Protein AF-A0A2N5Z172-F1 (afdb_monomer)

Sequence (230 aa):
MKTRIRILTLAALFISSSALLSSCEEDSEAAQVMSIAVKTAPAKVDYYDDESLELEGLSVTLTMDNGETQDVALSDFAGTGITCSPANGSDLSAELTAVTITHTASGKNTNQAITVKPVVVTGMAVKTPPGKTEYYAQELCDLSGLELSLTMNNGKTEDVAFVDFSSKEIVCLPANGAVLTTELTSLSLKHTPSNITVSQDVIVRELSAISIKSVPVLLDYYKTEVLDLT

Nearest PDB structures (foldseek):
  4fd0-assembly1_A  TM=5.261E-01  e=5.371E-05  Bacteroides caccae ATCC 43185
  4fdw-assembly1_A  TM=5.214E-01  e=9.746E-05  Bacteroides ovatus ATCC 8483
  1qz1-assembly1_A-2  TM=2.631E-01  e=2.136E-03  Rattus norvegicus
  5dk3-assembly1_G  TM=2.233E-01  e=2.875E-02  Homo sapiens
  7n86-assembly1_B  TM=2.591E-01  e=3.564E+00  Homo sapiens

Structure (mmCIF, N/CA/C/O backbone):
data_AF-A0A2N5Z172-F1
#
_entry.id   AF-A0A2N5Z172-F1
#
loop_
_atom_site.group_PDB
_atom_site.id
_atom_site.type_symbol
_atom_site.label_atom_id
_atom_site.label_alt_id
_atom_site.label_comp_id
_atom_site.label_asym_id
_atom_site.label_entity_id
_atom_site.label_seq_id
_atom_site.pdbx_PDB_ins_code
_atom_site.Cartn_x
_atom_site.Cartn_y
_atom_site.Cartn_z
_atom_site.occupancy
_atom_site.B_iso_or_equiv
_atom_site.auth_seq_id
_atom_site.auth_comp_id
_atom_site.auth_asym_id
_atom_site.auth_atom_id
_atom_site.pdbx_PDB_model_num
ATOM 1 N N . MET A 1 1 ? -91.526 -34.846 25.527 1.00 39.16 1 MET A N 1
ATOM 2 C CA . MET A 1 1 ? -91.659 -36.206 26.100 1.00 39.16 1 MET A CA 1
ATOM 3 C C . MET A 1 1 ? -90.312 -36.586 26.710 1.00 39.16 1 MET A C 1
ATOM 5 O O . MET A 1 1 ? -89.343 -36.497 25.974 1.00 39.16 1 MET A O 1
ATOM 9 N N . LYS A 1 2 ? -90.294 -36.993 27.998 1.00 37.50 2 LYS A N 1
ATOM 10 C CA . LYS A 1 2 ? -89.160 -37.528 28.808 1.00 37.50 2 LYS A CA 1
ATOM 11 C C . LYS A 1 2 ? -88.027 -36.531 29.156 1.00 37.50 2 LYS A C 1
ATOM 13 O O . LYS A 1 2 ? -87.562 -35.839 28.272 1.00 37.50 2 LYS A O 1
ATOM 18 N N . THR A 1 3 ? -87.498 -36.374 30.377 1.00 32.31 3 THR A N 1
ATOM 19 C CA . THR A 1 3 ? -87.729 -36.940 31.726 1.00 32.31 3 THR A CA 1
ATOM 20 C C . THR A 1 3 ? -87.043 -36.005 32.750 1.00 32.31 3 THR A C 1
ATOM 22 O O . THR A 1 3 ? -86.023 -35.399 32.437 1.00 32.31 3 THR A O 1
ATOM 25 N N . ARG A 1 4 ? -87.598 -35.873 33.966 1.00 44.25 4 ARG A N 1
ATOM 26 C CA . ARG A 1 4 ? -87.027 -35.127 35.111 1.00 44.25 4 ARG A CA 1
ATOM 27 C C . ARG A 1 4 ? -85.861 -35.882 35.761 1.00 44.25 4 ARG A C 1
ATOM 29 O O . ARG A 1 4 ? -86.019 -37.077 35.976 1.00 44.25 4 ARG A O 1
ATOM 36 N N . ILE A 1 5 ? -84.837 -35.180 36.262 1.00 33.66 5 ILE A N 1
ATOM 37 C CA . ILE A 1 5 ? -84.044 -35.613 37.431 1.00 33.66 5 ILE A CA 1
ATOM 38 C C . ILE A 1 5 ? -83.822 -34.403 38.355 1.00 33.66 5 ILE A C 1
ATOM 40 O O . ILE A 1 5 ? -83.279 -33.382 37.945 1.00 33.66 5 ILE A O 1
ATOM 44 N N . ARG A 1 6 ? -84.291 -34.525 39.602 1.00 47.19 6 ARG A N 1
ATOM 45 C CA . ARG A 1 6 ? -83.949 -33.673 40.751 1.00 47.19 6 ARG A CA 1
ATOM 46 C C . ARG A 1 6 ? -82.939 -34.457 41.586 1.00 47.19 6 ARG A C 1
ATOM 48 O O . ARG A 1 6 ? -83.249 -35.589 41.945 1.00 47.19 6 ARG A O 1
ATOM 55 N N . ILE A 1 7 ? -81.824 -33.842 41.966 1.00 36.34 7 ILE A N 1
ATOM 56 C CA . ILE A 1 7 ? -81.061 -34.240 43.155 1.00 36.34 7 ILE A CA 1
ATOM 57 C C . ILE A 1 7 ? -80.851 -32.986 44.006 1.00 36.34 7 ILE A C 1
ATOM 59 O O . ILE A 1 7 ? -80.561 -31.908 43.493 1.00 36.34 7 ILE A O 1
ATOM 63 N N . LEU A 1 8 ? -81.120 -33.161 45.295 1.00 34.56 8 LEU A N 1
ATOM 64 C CA . LEU A 1 8 ? -81.191 -32.189 46.375 1.00 34.56 8 LEU A CA 1
ATOM 65 C C . LEU A 1 8 ? -80.181 -32.631 47.439 1.00 34.56 8 LEU A C 1
ATOM 67 O O . LEU A 1 8 ? -80.407 -33.690 48.011 1.00 34.56 8 LEU A O 1
ATOM 71 N N . THR A 1 9 ? -79.141 -31.837 47.705 1.00 34.62 9 THR A N 1
ATOM 72 C CA . THR A 1 9 ? -78.266 -31.838 48.908 1.00 34.62 9 THR A CA 1
ATOM 73 C C . THR A 1 9 ? -77.118 -30.846 48.640 1.00 34.62 9 THR A C 1
ATOM 75 O O . THR A 1 9 ? -76.735 -30.689 47.490 1.00 34.62 9 THR A O 1
ATOM 78 N N . LEU A 1 10 ? -76.464 -30.142 49.564 1.00 32.62 10 LEU A N 1
ATOM 79 C CA . LEU A 1 10 ? -76.614 -29.805 50.983 1.00 32.62 10 LEU A CA 1
ATOM 80 C C . LEU A 1 10 ? -75.607 -28.652 51.237 1.00 32.62 10 LEU A C 1
ATOM 82 O O . LEU A 1 10 ? -74.646 -28.492 50.491 1.00 32.62 10 LEU A O 1
ATOM 86 N N . ALA A 1 11 ? -75.854 -27.855 52.271 1.00 38.09 11 ALA A N 1
ATOM 87 C CA . ALA A 1 11 ? -75.117 -26.664 52.691 1.00 38.09 11 ALA A CA 1
ATOM 88 C C . ALA A 1 11 ? -73.578 -26.773 52.785 1.00 38.09 11 ALA A C 1
ATOM 90 O O . ALA A 1 11 ? -73.056 -27.773 53.267 1.00 38.09 11 ALA A O 1
ATOM 91 N N . ALA A 1 12 ? -72.894 -25.656 52.504 1.00 40.66 12 ALA A N 1
ATOM 92 C CA . ALA A 1 12 ? -71.786 -25.154 53.325 1.00 40.66 12 ALA A CA 1
ATOM 93 C C . ALA A 1 12 ? -71.552 -23.657 53.044 1.00 40.66 12 ALA A C 1
ATOM 95 O O . ALA A 1 12 ? -71.012 -23.269 52.011 1.00 40.66 12 ALA A O 1
ATOM 96 N N . LEU A 1 13 ? -71.980 -22.818 53.988 1.00 36.00 13 LEU A N 1
ATOM 97 C CA . LEU A 1 13 ? -71.532 -21.440 54.141 1.00 36.00 13 LEU A CA 1
ATOM 98 C C . LEU A 1 13 ? -70.161 -21.499 54.828 1.00 36.00 13 LEU A C 1
ATOM 100 O O . LEU A 1 13 ? -70.096 -21.740 56.029 1.00 36.00 13 LEU A O 1
ATOM 104 N N . PHE A 1 14 ? -69.079 -21.301 54.079 1.00 39.50 14 PHE A N 1
ATOM 105 C CA . PHE A 1 14 ? -67.778 -20.956 54.649 1.00 39.50 14 PHE A CA 1
ATOM 106 C C . PHE A 1 14 ? -67.422 -19.547 54.196 1.00 39.50 14 PHE A C 1
ATOM 108 O O . PHE A 1 14 ? -67.039 -19.309 53.054 1.00 39.50 14 PHE A O 1
ATOM 115 N N . ILE A 1 15 ? -67.574 -18.603 55.122 1.00 53.09 15 ILE A N 1
ATOM 116 C CA . ILE A 1 15 ? -66.868 -17.332 55.064 1.00 53.09 15 ILE A CA 1
ATOM 117 C C . ILE A 1 15 ? -65.440 -17.663 55.489 1.00 53.09 15 ILE A C 1
ATOM 119 O O . ILE A 1 15 ? -65.205 -18.003 56.646 1.00 53.09 15 ILE A O 1
ATOM 123 N N . SER A 1 16 ? -64.491 -17.582 54.565 1.00 42.12 16 SER A N 1
ATOM 124 C CA . SER A 1 16 ? -63.084 -17.465 54.924 1.00 42.12 16 SER A CA 1
ATOM 125 C C . SER A 1 16 ? -62.476 -16.368 54.078 1.00 42.12 16 SER A C 1
ATOM 127 O O . SER A 1 16 ? -62.251 -16.529 52.879 1.00 42.12 16 SER A O 1
ATOM 129 N N . SER A 1 17 ? -62.258 -15.243 54.753 1.00 48.78 17 SER A N 1
ATOM 130 C CA . SER A 1 17 ? -61.305 -14.201 54.400 1.00 48.78 17 SER A CA 1
ATOM 131 C C . SER A 1 17 ? -60.144 -14.786 53.597 1.00 48.78 17 SER A C 1
ATOM 133 O O . SER A 1 17 ? -59.386 -15.612 54.100 1.00 48.78 17 SER A O 1
ATOM 135 N N . SER A 1 18 ? -60.050 -14.404 52.330 1.00 44.03 18 SER A N 1
ATOM 136 C CA . SER A 1 18 ? -58.862 -14.634 51.521 1.00 44.03 18 SER A CA 1
ATOM 137 C C . SER A 1 18 ? -58.358 -13.248 51.183 1.00 44.03 18 SER A C 1
ATOM 139 O O . SER A 1 18 ? -59.016 -12.493 50.468 1.00 44.03 18 SER A O 1
ATOM 141 N N . ALA A 1 19 ? -57.269 -12.888 51.853 1.00 42.22 19 ALA A N 1
ATOM 142 C CA . ALA A 1 19 ? -56.590 -11.619 51.718 1.00 42.22 19 ALA A CA 1
ATOM 143 C C . ALA A 1 19 ? -56.408 -11.262 50.238 1.00 42.22 19 ALA A C 1
ATOM 145 O O . ALA A 1 19 ? -56.066 -12.125 49.426 1.00 42.22 19 ALA A O 1
ATOM 146 N N . LEU A 1 20 ? -56.586 -9.980 49.906 1.00 39.81 20 LEU A N 1
ATOM 147 C CA . LEU A 1 20 ? -55.908 -9.418 48.749 1.00 39.81 20 LEU A CA 1
ATOM 148 C C . LEU A 1 20 ? -54.417 -9.727 48.937 1.00 39.81 20 LEU A C 1
ATOM 150 O O . LEU A 1 20 ? -53.766 -9.108 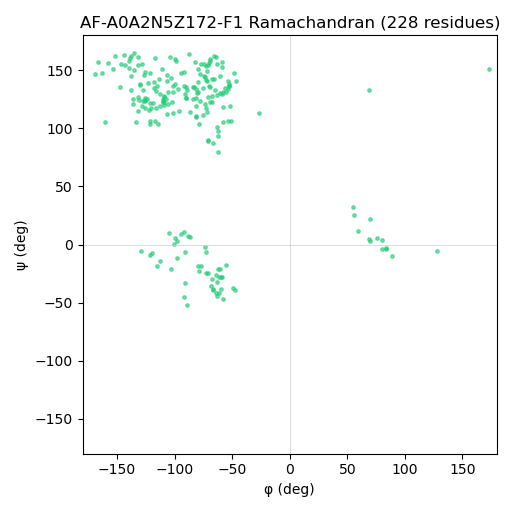49.778 1.00 39.81 20 LEU A O 1
ATOM 154 N N . LEU A 1 21 ? -53.870 -10.675 48.174 1.00 46.09 21 LEU A N 1
ATOM 155 C CA . LEU A 1 21 ? -52.453 -10.621 47.847 1.00 46.09 21 LEU A CA 1
ATOM 156 C C . LEU A 1 21 ? -52.304 -9.386 46.961 1.00 46.09 21 LEU A C 1
ATOM 158 O O . LEU A 1 21 ? -52.439 -9.446 45.743 1.00 46.09 21 LEU A O 1
ATOM 162 N N . SER A 1 22 ? -52.100 -8.242 47.610 1.00 51.28 22 SER A N 1
ATOM 163 C CA . SER A 1 22 ? -51.431 -7.114 46.989 1.00 51.28 22 SER A CA 1
ATOM 164 C C . SER A 1 22 ? -50.033 -7.621 46.676 1.00 51.28 22 SER A C 1
ATOM 166 O O . SER A 1 22 ? -49.172 -7.664 47.553 1.00 51.28 22 SER A O 1
ATOM 168 N N . SER A 1 23 ? -49.867 -8.127 45.455 1.00 47.97 23 SER A N 1
ATOM 169 C CA . SER A 1 23 ? -48.570 -8.382 44.854 1.00 47.97 23 SER A CA 1
ATOM 170 C C . SER A 1 23 ? -47.767 -7.100 45.011 1.00 47.97 23 SER A C 1
ATOM 172 O O . SER A 1 23 ? -48.088 -6.087 44.397 1.00 47.97 23 SER A O 1
ATOM 174 N N . CYS A 1 24 ? -46.796 -7.116 45.919 1.00 49.78 24 CYS A N 1
ATOM 175 C CA . CYS A 1 24 ? -45.748 -6.120 45.928 1.00 49.78 24 CYS A CA 1
ATOM 176 C C . CYS A 1 24 ? -44.902 -6.466 44.707 1.00 49.78 24 CYS A C 1
ATOM 178 O O . CYS A 1 24 ? -44.038 -7.336 44.772 1.00 49.78 24 CYS A O 1
ATOM 180 N N . GLU A 1 25 ? -45.250 -5.886 43.562 1.00 56.88 25 GLU A N 1
ATOM 181 C CA . GLU A 1 25 ? -44.299 -5.755 42.471 1.00 56.88 25 GLU A CA 1
ATOM 182 C C . GLU A 1 25 ? -43.191 -4.877 43.046 1.00 56.88 25 GLU A C 1
ATOM 184 O O . GLU A 1 25 ? -43.352 -3.666 43.194 1.00 56.88 25 GLU A O 1
ATOM 189 N N . GLU A 1 26 ? -42.113 -5.510 43.517 1.00 52.41 26 GLU A N 1
ATOM 190 C CA . GLU A 1 26 ? -40.854 -4.798 43.648 1.00 52.41 26 GLU A CA 1
ATOM 191 C C . GLU A 1 26 ? -40.541 -4.303 42.243 1.00 52.41 26 GLU A C 1
ATOM 193 O O . GLU A 1 26 ? -40.231 -5.084 41.342 1.00 52.41 26 GLU A O 1
ATOM 198 N N . ASP A 1 27 ? -40.739 -3.002 42.059 1.00 45.34 27 ASP A N 1
ATOM 199 C CA . ASP A 1 27 ? -40.252 -2.239 40.926 1.00 45.34 27 ASP A CA 1
ATOM 200 C C . ASP A 1 27 ? -38.723 -2.327 40.982 1.00 45.34 27 ASP A C 1
ATOM 202 O O . ASP A 1 27 ? -38.032 -1.494 41.568 1.00 45.34 27 ASP A O 1
ATOM 206 N N . SER A 1 28 ? -38.200 -3.462 40.515 1.00 60.81 28 SER A N 1
ATOM 207 C CA . SER A 1 28 ? -36.778 -3.709 40.367 1.00 60.81 28 SER A CA 1
ATOM 208 C C . SER A 1 28 ? -36.330 -2.845 39.205 1.00 60.81 28 SER A C 1
ATOM 210 O O . SER A 1 28 ? -36.356 -3.279 38.052 1.00 60.81 28 SER A O 1
ATOM 212 N N . GLU A 1 29 ? -35.944 -1.612 39.515 1.00 68.81 29 GLU A N 1
ATOM 213 C CA . GLU A 1 29 ? -35.302 -0.721 38.564 1.00 68.81 29 GLU A CA 1
ATOM 214 C C . GLU A 1 29 ? -34.112 -1.476 37.948 1.00 68.81 29 GLU A C 1
ATOM 216 O O . GLU A 1 29 ? -33.242 -1.993 38.655 1.00 68.81 29 GLU A O 1
ATOM 221 N N . ALA A 1 30 ? -34.133 -1.665 36.626 1.00 72.75 30 ALA A N 1
ATOM 222 C CA . ALA A 1 30 ? -33.076 -2.399 35.945 1.00 72.75 30 ALA A CA 1
ATOM 223 C C . ALA A 1 30 ? -31.751 -1.643 36.124 1.00 72.75 30 ALA A C 1
ATOM 225 O O . ALA A 1 30 ? -31.687 -0.446 35.840 1.00 72.75 30 ALA A O 1
ATOM 226 N N . ALA A 1 31 ? -30.709 -2.344 36.582 1.00 85.50 31 ALA A N 1
ATOM 227 C CA . ALA A 1 31 ? -29.390 -1.759 36.816 1.00 85.50 31 ALA A CA 1
ATOM 228 C C . ALA A 1 31 ? -28.874 -1.021 35.567 1.00 85.50 31 ALA A C 1
ATOM 230 O O . ALA A 1 31 ? -28.985 -1.522 34.441 1.00 85.50 31 ALA A O 1
ATOM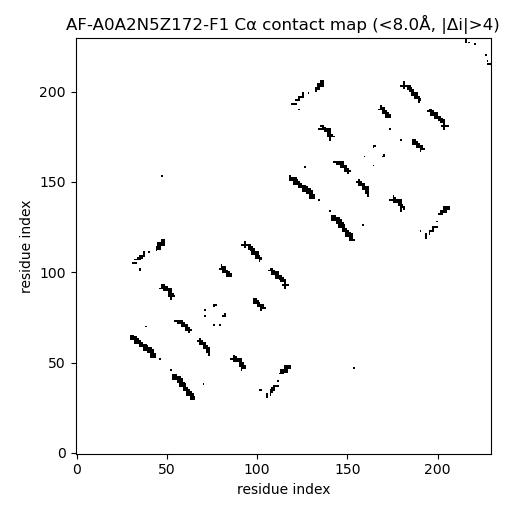 231 N N . GLN A 1 32 ? -28.310 0.174 35.763 1.00 92.94 32 GLN A N 1
ATOM 232 C CA . GLN A 1 32 ? -27.893 1.051 34.667 1.00 92.94 32 GLN A CA 1
ATOM 233 C C . GLN A 1 32 ? -26.383 0.988 34.424 1.00 92.94 32 GLN A C 1
ATOM 235 O O . GLN A 1 32 ? -25.581 1.074 35.351 1.00 92.94 32 GLN A O 1
ATOM 240 N N . VAL A 1 33 ? -25.971 0.921 33.152 1.00 97.19 33 VAL A N 1
ATOM 241 C CA . VAL A 1 33 ? -24.549 0.942 32.767 1.00 97.19 33 VAL A CA 1
ATOM 242 C C . VAL A 1 33 ? -23.956 2.342 32.959 1.00 97.19 33 VAL A C 1
ATOM 244 O O . VAL A 1 33 ? -24.267 3.275 32.211 1.00 97.19 33 VAL A O 1
ATOM 247 N N . MET A 1 34 ? -23.016 2.468 33.894 1.00 97.69 34 MET A N 1
ATOM 248 C CA . MET A 1 34 ? -22.322 3.715 34.225 1.00 97.69 34 MET A CA 1
ATOM 249 C C . MET A 1 34 ? -21.028 3.923 33.433 1.00 97.69 34 MET A C 1
ATOM 251 O O . MET A 1 34 ? -20.696 5.066 33.094 1.00 97.69 34 MET A O 1
ATOM 255 N N . SER A 1 35 ? -20.315 2.847 33.093 1.00 97.81 35 SER A N 1
ATOM 256 C CA . SER A 1 35 ? -19.100 2.896 32.272 1.00 97.81 35 SER A CA 1
ATOM 257 C C . SER A 1 35 ? -18.879 1.610 31.470 1.00 97.81 35 SER A C 1
ATOM 259 O O . SER A 1 35 ? -19.457 0.562 31.753 1.00 97.81 35 SER A O 1
ATOM 261 N N . ILE A 1 36 ? -18.029 1.725 30.452 1.00 98.62 36 ILE A N 1
ATOM 262 C CA . ILE A 1 36 ? -17.508 0.624 29.644 1.00 98.62 36 ILE A CA 1
ATOM 263 C C . ILE A 1 36 ? -15.987 0.775 29.570 1.00 98.62 36 ILE A C 1
ATOM 265 O O . ILE A 1 36 ? -15.480 1.885 29.394 1.00 98.62 36 ILE A O 1
ATOM 269 N N . ALA A 1 37 ? -15.255 -0.325 29.713 1.00 98.56 37 ALA A N 1
ATOM 270 C CA . ALA A 1 37 ? -13.802 -0.354 29.595 1.00 98.56 37 ALA A CA 1
ATOM 271 C C . ALA A 1 37 ? -13.354 -1.580 28.798 1.00 98.56 37 ALA A C 1
ATOM 273 O O . ALA A 1 37 ? -13.951 -2.648 28.915 1.00 98.56 37 ALA A O 1
ATOM 274 N N . VAL A 1 38 ? -12.292 -1.444 28.003 1.00 98.62 38 VAL A N 1
ATOM 275 C CA . VAL A 1 38 ? -11.672 -2.597 27.340 1.00 98.62 38 VAL A CA 1
ATOM 276 C C . VAL A 1 38 ? -11.037 -3.495 28.398 1.00 98.62 38 VAL A C 1
ATOM 278 O O . VAL A 1 38 ? -10.173 -3.052 29.154 1.00 98.62 38 VAL A O 1
ATOM 281 N N . LYS A 1 39 ? -11.453 -4.762 28.430 1.00 98.31 39 LYS A N 1
ATOM 282 C CA . LYS A 1 39 ? -10.884 -5.789 29.307 1.00 98.31 39 LYS A CA 1
ATOM 283 C C . LYS A 1 39 ? -9.755 -6.542 28.617 1.00 98.31 39 LYS A C 1
ATOM 285 O O . LYS A 1 39 ? -8.708 -6.790 29.210 1.00 98.31 39 LYS A O 1
ATOM 290 N N . THR A 1 40 ? -9.973 -6.938 27.368 1.00 98.44 40 THR A N 1
ATOM 291 C CA . THR A 1 40 ? -8.980 -7.641 26.551 1.00 98.44 40 THR A CA 1
ATOM 292 C C . THR A 1 40 ? -8.990 -7.027 25.167 1.00 98.44 40 THR A C 1
ATOM 294 O O . THR A 1 40 ? -10.050 -6.918 24.556 1.00 98.44 40 THR A O 1
ATOM 297 N N . ALA A 1 41 ? -7.818 -6.595 24.707 1.00 98.12 41 ALA A N 1
ATOM 298 C CA . ALA A 1 41 ? -7.639 -6.077 23.359 1.00 98.12 41 ALA A CA 1
ATOM 299 C C . ALA A 1 41 ? -7.779 -7.205 22.315 1.00 98.12 41 ALA A C 1
ATOM 301 O O . ALA A 1 41 ? -7.562 -8.371 22.655 1.00 98.12 41 ALA A O 1
ATOM 302 N N . PRO A 1 42 ? -8.097 -6.881 21.049 1.00 98.19 42 PRO A N 1
ATOM 303 C CA . PRO A 1 42 ? -8.059 -7.852 19.965 1.00 98.19 42 PRO A CA 1
ATOM 304 C C . PRO A 1 42 ? -6.667 -8.472 19.798 1.00 98.19 42 PRO A C 1
ATOM 306 O O . PRO A 1 42 ? -5.655 -7.853 20.135 1.00 98.19 42 PRO A O 1
ATOM 309 N N . ALA A 1 43 ? -6.605 -9.663 19.202 1.00 97.75 43 ALA A N 1
ATOM 310 C CA . ALA A 1 43 ? -5.347 -10.343 18.894 1.00 97.75 43 ALA A CA 1
ATOM 311 C C . ALA A 1 43 ? -4.452 -9.543 17.929 1.00 97.75 43 ALA A C 1
ATOM 313 O O . ALA A 1 43 ? -3.227 -9.668 17.972 1.00 97.75 43 ALA A O 1
ATOM 314 N N . LYS A 1 44 ? -5.057 -8.707 17.076 1.00 98.00 44 LYS A N 1
ATOM 315 C CA . LYS A 1 44 ? -4.375 -7.887 16.076 1.00 98.00 44 LYS A CA 1
ATOM 316 C C . LYS A 1 44 ? -4.716 -6.411 16.251 1.00 98.00 44 LYS A C 1
ATOM 318 O O . LYS A 1 44 ? -5.881 -6.014 16.240 1.00 98.00 44 LYS A O 1
ATOM 323 N N . VAL A 1 45 ? -3.675 -5.597 16.393 1.00 98.06 45 VAL A N 1
ATOM 324 C CA . VAL A 1 45 ? -3.776 -4.138 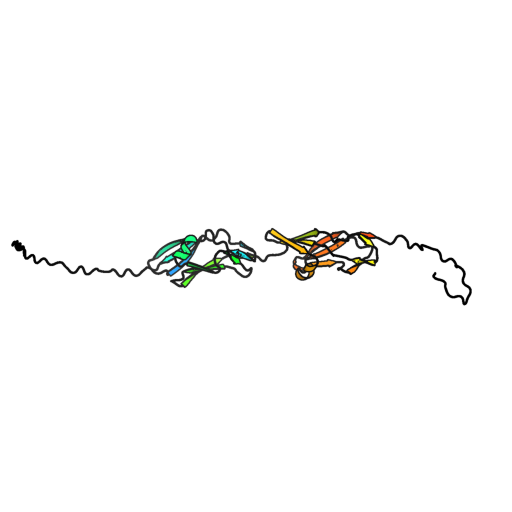16.580 1.00 98.06 45 VAL A CA 1
ATOM 325 C C . VAL A 1 45 ? -2.899 -3.345 15.610 1.00 98.06 45 VAL A C 1
ATOM 327 O O . VAL A 1 45 ? -2.998 -2.124 15.569 1.00 98.06 45 VAL A O 1
ATOM 330 N N . ASP A 1 46 ? -2.077 -4.026 14.815 1.00 98.00 46 ASP A N 1
ATOM 331 C CA . ASP A 1 46 ? -1.287 -3.455 13.730 1.00 98.00 46 ASP A CA 1
ATOM 332 C C . ASP A 1 46 ? -1.874 -3.914 12.394 1.00 98.00 46 ASP A C 1
ATOM 334 O O . ASP A 1 46 ? -2.041 -5.114 12.165 1.00 98.00 46 ASP A O 1
ATOM 338 N N . TYR A 1 47 ? -2.142 -2.953 11.519 1.00 98.19 47 TYR A N 1
ATOM 339 C CA . TYR A 1 47 ? -2.766 -3.143 10.217 1.00 98.19 47 TYR A CA 1
ATOM 340 C C . TYR A 1 47 ? -2.029 -2.344 9.144 1.00 98.19 47 TYR A C 1
ATOM 342 O O . TYR A 1 47 ? -1.253 -1.427 9.443 1.00 98.19 47 TYR A O 1
ATOM 350 N N . TYR A 1 48 ? -2.307 -2.672 7.891 1.00 98.12 48 TYR A N 1
ATOM 351 C CA . TYR A 1 48 ? -1.994 -1.846 6.735 1.00 98.12 48 TYR A CA 1
ATOM 352 C C . TYR A 1 48 ? -3.246 -1.145 6.193 1.00 98.12 48 TYR A C 1
ATOM 354 O O . TYR A 1 48 ? -4.371 -1.537 6.489 1.00 98.12 48 TYR A O 1
ATOM 362 N N . ASP A 1 49 ? -3.038 -0.090 5.413 1.00 97.00 49 ASP A N 1
ATOM 363 C CA . ASP A 1 49 ? -4.100 0.591 4.666 1.00 97.00 49 ASP A CA 1
ATOM 364 C C . ASP A 1 49 ? -4.882 -0.405 3.787 1.00 97.00 49 ASP A C 1
ATOM 366 O O . ASP A 1 49 ? -4.293 -1.342 3.231 1.00 97.00 49 ASP A O 1
ATOM 370 N N . ASP A 1 50 ? -6.200 -0.219 3.711 1.00 95.94 50 ASP A N 1
ATOM 371 C CA . ASP A 1 50 ? -7.188 -1.108 3.079 1.00 95.94 50 ASP A CA 1
ATOM 372 C C . ASP A 1 50 ? -7.255 -2.539 3.652 1.00 95.94 50 ASP A C 1
ATOM 374 O O . ASP A 1 50 ? -7.863 -3.435 3.061 1.00 95.94 50 ASP A O 1
ATOM 378 N N . GLU A 1 51 ? -6.625 -2.809 4.796 1.00 97.50 51 GLU A N 1
ATOM 379 C CA . GLU A 1 51 ? -6.773 -4.093 5.477 1.00 97.50 51 GLU A CA 1
ATOM 380 C C . GLU A 1 51 ? -8.080 -4.141 6.274 1.00 97.50 51 GLU A C 1
ATOM 382 O O . GLU A 1 51 ? -8.467 -3.165 6.917 1.00 97.50 51 GLU A O 1
ATOM 387 N N . SER A 1 52 ? -8.766 -5.284 6.262 1.00 97.69 52 SER A N 1
ATOM 388 C CA . SER A 1 52 ? -10.012 -5.444 7.008 1.00 97.69 52 SER A CA 1
ATOM 389 C C . SER A 1 52 ? -9.746 -5.604 8.511 1.00 97.69 52 SER A C 1
ATOM 391 O O . SER A 1 52 ? -8.881 -6.372 8.932 1.00 97.69 52 SER A O 1
ATOM 393 N N . LEU A 1 53 ? -10.518 -4.891 9.332 1.00 98.31 53 LEU A N 1
ATOM 394 C CA . LEU A 1 53 ? -10.411 -4.916 10.790 1.00 98.31 53 LEU A CA 1
ATOM 395 C C . LEU A 1 53 ? -10.761 -6.289 11.379 1.00 98.31 53 LEU A C 1
ATOM 397 O O . LEU A 1 53 ? -11.830 -6.829 11.097 1.00 98.31 53 LEU A O 1
ATOM 401 N N . GLU A 1 54 ? -9.929 -6.783 12.297 1.00 98.50 54 GLU A N 1
ATOM 402 C CA . GLU A 1 54 ? -10.119 -8.060 12.988 1.00 98.50 54 GLU A CA 1
ATOM 403 C C . GLU A 1 54 ? -10.198 -7.846 14.510 1.00 98.50 54 GLU A C 1
ATOM 405 O O . GLU A 1 54 ? -9.199 -7.636 15.197 1.00 98.50 54 GLU A O 1
ATOM 410 N N . LEU A 1 55 ? -11.408 -7.908 15.068 1.00 98.19 55 LEU A N 1
ATOM 411 C CA . LEU A 1 55 ? -11.655 -7.696 16.501 1.00 98.19 55 LEU A CA 1
ATOM 412 C C . LEU A 1 55 ? -11.618 -8.985 17.338 1.00 98.19 55 LEU A C 1
ATOM 414 O O . LEU A 1 55 ? -12.022 -8.968 18.501 1.00 98.19 55 LEU A O 1
ATOM 418 N N . GLU A 1 56 ? -11.158 -10.108 16.780 1.00 97.56 56 GLU A N 1
ATOM 419 C CA . GLU A 1 56 ? -11.115 -11.388 17.495 1.00 97.56 56 GLU A CA 1
ATOM 420 C C . GLU A 1 56 ? -10.339 -11.267 18.819 1.00 97.56 56 GLU A C 1
ATOM 422 O O . GLU A 1 56 ? -9.248 -10.700 18.876 1.00 97.56 56 GLU A O 1
ATOM 427 N N . GLY A 1 57 ? -10.928 -11.778 19.903 1.00 97.31 57 GLY A N 1
ATOM 428 C CA . GLY A 1 57 ? -10.385 -11.671 21.261 1.00 97.31 57 GLY A CA 1
ATOM 429 C C . GLY A 1 57 ? -10.809 -10.418 22.038 1.00 97.31 57 GLY A C 1
ATOM 430 O O . GLY A 1 57 ? -10.600 -10.374 23.252 1.00 97.31 57 GLY A O 1
ATOM 431 N N . LEU A 1 58 ? -11.455 -9.435 21.395 1.00 98.56 58 LEU A N 1
ATOM 432 C CA . LEU A 1 58 ? -11.969 -8.248 22.081 1.00 98.56 58 LEU A CA 1
ATOM 433 C C . LEU A 1 58 ? -13.012 -8.627 23.145 1.00 98.56 58 LEU A C 1
ATOM 435 O O . LEU A 1 58 ? -13.986 -9.335 22.873 1.00 98.56 58 LEU A O 1
ATOM 439 N N . SER A 1 59 ? -12.842 -8.092 24.352 1.00 98.44 59 SER A N 1
ATOM 440 C CA . SER A 1 59 ? -13.869 -8.103 25.395 1.00 98.44 59 SER A CA 1
ATOM 441 C C . SER A 1 59 ? -13.846 -6.810 26.202 1.00 98.44 59 SER A C 1
ATOM 443 O O . SER A 1 59 ? -12.819 -6.129 26.305 1.00 98.44 59 SER A O 1
ATOM 445 N N . VAL A 1 60 ? -14.991 -6.467 26.781 1.00 98.75 60 VAL A N 1
ATOM 446 C CA . VAL A 1 60 ? -15.181 -5.259 27.590 1.00 98.75 60 VAL A CA 1
ATOM 447 C C . VAL A 1 60 ? -15.798 -5.602 28.935 1.00 98.75 60 VAL A C 1
ATOM 449 O O . VAL A 1 60 ? -16.494 -6.605 29.064 1.00 98.75 60 VAL A O 1
ATOM 452 N N . THR A 1 61 ? -15.570 -4.741 29.918 1.00 98.69 61 THR A N 1
ATOM 453 C CA . THR A 1 61 ? -16.253 -4.765 31.210 1.00 98.69 61 THR A CA 1
ATOM 454 C C . THR A 1 61 ? -17.222 -3.590 31.272 1.00 98.69 61 THR A C 1
ATOM 456 O O . THR A 1 61 ? -16.825 -2.438 31.077 1.00 98.69 61 THR A O 1
ATOM 459 N N . LEU A 1 62 ? -18.490 -3.880 31.550 1.00 98.38 62 LEU A N 1
ATOM 460 C CA . LEU A 1 62 ? -19.503 -2.901 31.929 1.00 98.38 62 LEU A CA 1
ATOM 461 C C . LEU A 1 62 ? -19.496 -2.752 33.451 1.00 98.38 62 LEU A C 1
ATOM 463 O O . LEU A 1 62 ? -19.445 -3.752 34.166 1.00 98.38 62 LEU A O 1
ATOM 467 N N . THR A 1 63 ? -19.555 -1.520 33.952 1.00 97.94 63 THR A N 1
ATOM 468 C CA . THR A 1 63 ? -19.780 -1.243 35.380 1.00 97.94 63 THR A CA 1
ATOM 469 C C . THR A 1 63 ? -21.166 -0.648 35.558 1.00 97.94 63 THR A C 1
ATOM 471 O O . THR A 1 63 ? -21.493 0.356 34.919 1.00 97.94 63 THR A O 1
ATOM 474 N N . MET A 1 64 ? -21.963 -1.270 36.419 1.00 96.31 64 MET A N 1
ATOM 475 C CA . MET A 1 64 ? -23.325 -0.855 36.734 1.00 96.31 64 MET A CA 1
ATOM 476 C C . MET A 1 64 ? -23.345 0.176 37.875 1.00 96.31 64 MET A C 1
ATOM 478 O O . MET A 1 64 ? -22.367 0.344 38.608 1.00 96.31 64 MET A O 1
ATOM 482 N N . ASP A 1 65 ? -24.462 0.874 38.040 1.00 95.94 65 ASP A N 1
ATOM 483 C CA . ASP A 1 65 ? -24.719 1.827 39.129 1.00 95.94 65 ASP A CA 1
ATOM 484 C C . ASP A 1 65 ? -24.734 1.188 40.526 1.00 95.94 65 ASP A C 1
ATOM 486 O O . ASP A 1 65 ? -24.281 1.804 41.493 1.00 95.94 65 ASP A O 1
ATOM 490 N N . ASN A 1 66 ? -25.165 -0.069 40.625 1.00 93.31 66 ASN A N 1
ATOM 491 C CA . ASN A 1 66 ? -25.102 -0.877 41.844 1.00 93.31 66 ASN A CA 1
ATOM 492 C C . ASN A 1 66 ? -23.674 -1.366 42.192 1.00 93.31 66 ASN A C 1
ATOM 494 O O . ASN A 1 66 ? -23.478 -2.019 43.218 1.00 93.31 66 ASN A O 1
ATOM 498 N N . GLY A 1 67 ? -22.674 -1.049 41.360 1.00 92.62 67 GLY A N 1
ATOM 499 C CA . GLY A 1 67 ? -21.273 -1.437 41.535 1.00 92.62 67 GLY A CA 1
ATOM 500 C C . GLY A 1 67 ? -20.919 -2.835 41.019 1.00 92.62 67 GLY A C 1
ATOM 501 O O . GLY A 1 67 ? -19.744 -3.207 41.049 1.00 92.62 67 GLY A O 1
ATOM 502 N N . GLU A 1 68 ? -21.889 -3.605 40.525 1.00 96.06 68 GLU A N 1
ATOM 503 C CA . GLU A 1 68 ? -21.626 -4.879 39.861 1.00 96.06 68 GLU A CA 1
ATOM 504 C C . GLU A 1 68 ? -20.947 -4.661 38.506 1.00 96.06 68 GLU A C 1
ATOM 506 O O . GLU A 1 68 ? -21.042 -3.603 37.875 1.00 96.06 68 GLU A O 1
ATOM 511 N N . THR A 1 69 ? -20.233 -5.689 38.053 1.00 97.06 69 THR A N 1
ATOM 512 C CA . THR A 1 69 ? -19.540 -5.663 36.766 1.00 97.06 69 THR A CA 1
ATOM 513 C C . THR A 1 69 ? -19.938 -6.855 35.922 1.00 97.06 69 THR A C 1
ATOM 515 O O . THR A 1 69 ? -20.188 -7.944 36.441 1.00 97.06 69 THR A O 1
ATOM 518 N N . GLN A 1 70 ? -19.990 -6.637 34.614 1.00 97.50 70 GLN A N 1
ATOM 519 C CA . GLN A 1 70 ? -20.292 -7.669 33.637 1.00 97.50 70 GLN A CA 1
ATOM 520 C C . GLN A 1 70 ? -19.249 -7.634 32.531 1.00 97.50 70 GLN A C 1
ATOM 522 O O . GLN A 1 70 ? -19.071 -6.615 31.867 1.00 97.50 70 GLN A O 1
ATOM 527 N N . ASP A 1 71 ? -18.597 -8.767 32.306 1.00 98.31 71 ASP A N 1
ATOM 528 C CA . ASP A 1 71 ? -17.705 -8.933 31.170 1.00 98.31 71 ASP A CA 1
ATOM 529 C C . ASP A 1 71 ? -18.484 -9.444 29.964 1.00 98.31 71 ASP A C 1
ATOM 531 O O . ASP A 1 71 ? -19.262 -10.394 30.066 1.00 98.31 71 ASP A O 1
ATOM 535 N N . VAL A 1 72 ? -18.252 -8.819 28.817 1.00 98.38 72 VAL A N 1
ATOM 536 C CA . VAL A 1 72 ? -18.923 -9.133 27.559 1.00 98.38 72 VAL A CA 1
ATOM 537 C C . VAL A 1 72 ? -17.855 -9.412 26.508 1.00 98.38 72 VAL A C 1
ATOM 539 O O . VAL A 1 72 ? -16.976 -8.582 26.265 1.00 98.38 72 VAL A O 1
ATOM 542 N N . ALA A 1 73 ? -17.911 -10.591 25.893 1.00 98.38 73 ALA A N 1
ATOM 543 C CA . ALA A 1 73 ? -17.062 -10.944 24.760 1.00 98.38 73 ALA A CA 1
ATOM 544 C C . ALA A 1 73 ? -17.646 -10.391 23.451 1.00 98.38 73 ALA A C 1
ATOM 546 O O . ALA A 1 73 ? -18.856 -10.191 23.355 1.00 98.38 73 ALA A O 1
ATOM 547 N N . LEU A 1 74 ? -16.810 -10.200 22.421 1.00 97.75 74 LEU A N 1
ATOM 548 C CA . LEU A 1 74 ? -17.240 -9.703 21.105 1.00 97.75 74 LEU A CA 1
ATOM 549 C C . LEU A 1 74 ? -18.482 -10.431 20.550 1.00 97.75 74 LEU A C 1
ATOM 551 O O . LEU A 1 74 ? -19.357 -9.789 19.973 1.00 97.75 74 LEU A O 1
ATOM 555 N N . SER A 1 75 ? -18.585 -11.752 20.743 1.00 97.50 75 SER A N 1
ATOM 556 C CA . SER A 1 75 ? -19.721 -12.568 20.282 1.00 97.50 75 SER A CA 1
ATOM 557 C C . SER A 1 75 ? -21.070 -12.132 20.858 1.00 97.50 75 SER A C 1
ATOM 559 O O . SER A 1 75 ? -22.096 -12.313 20.206 1.00 97.50 75 SER A O 1
ATOM 561 N N . ASP A 1 76 ? -21.065 -11.528 22.046 1.00 98.12 76 ASP A N 1
ATOM 562 C CA . ASP A 1 76 ? -22.266 -11.118 22.772 1.00 98.12 76 ASP A CA 1
ATOM 563 C C . ASP A 1 76 ? -22.558 -9.614 22.629 1.00 98.12 76 ASP A C 1
ATOM 565 O O . ASP A 1 76 ? -23.553 -9.120 23.164 1.00 98.12 76 ASP A O 1
ATOM 569 N N . PHE A 1 77 ? -21.734 -8.860 21.886 1.00 97.81 77 PHE A N 1
ATOM 570 C CA . PHE A 1 77 ? -21.887 -7.405 21.734 1.00 97.81 77 PHE A CA 1
ATOM 571 C C . PHE A 1 77 ? -23.254 -7.027 21.163 1.00 97.81 77 PHE A C 1
ATOM 573 O O . PHE A 1 77 ? -23.948 -6.186 21.728 1.00 97.81 77 PHE A O 1
ATOM 580 N N . ALA A 1 78 ? -23.695 -7.701 20.099 1.00 95.69 78 ALA A N 1
ATOM 581 C CA . ALA A 1 78 ? -24.993 -7.420 19.490 1.00 95.69 78 ALA A CA 1
ATOM 582 C C . ALA A 1 78 ? -26.159 -7.663 20.468 1.00 95.69 78 ALA A C 1
ATOM 584 O O . ALA A 1 78 ? -27.076 -6.848 20.547 1.00 95.69 78 ALA A O 1
ATOM 585 N N . GLY A 1 79 ? -26.104 -8.753 21.245 1.00 96.44 79 GLY A N 1
ATOM 586 C CA . GLY A 1 79 ? -27.135 -9.096 22.231 1.00 96.44 79 GLY A CA 1
ATOM 587 C C . GLY A 1 79 ? -27.154 -8.174 23.455 1.00 96.44 79 GLY A C 1
ATOM 588 O O . GLY A 1 79 ? -28.191 -8.018 24.090 1.00 96.44 79 GLY A O 1
ATOM 589 N N . THR A 1 80 ? -26.025 -7.534 23.757 1.00 95.81 80 THR A N 1
ATOM 590 C CA . THR A 1 80 ? -25.854 -6.590 24.877 1.00 95.81 80 THR A CA 1
ATOM 591 C C . THR A 1 80 ? -25.927 -5.123 24.446 1.00 95.81 80 THR A C 1
ATOM 593 O O . THR A 1 80 ? -25.710 -4.227 25.256 1.00 95.81 80 THR A O 1
ATOM 596 N N . GLY A 1 81 ? -26.236 -4.844 23.175 1.00 97.06 81 GLY A N 1
ATOM 597 C CA . GLY A 1 81 ? -26.340 -3.477 22.662 1.00 97.06 81 GLY A CA 1
ATOM 598 C C . GLY A 1 81 ? -24.999 -2.740 22.575 1.00 97.06 81 GLY A C 1
ATOM 599 O O . GLY A 1 81 ? -24.985 -1.507 22.565 1.00 97.06 81 GLY A O 1
ATOM 600 N N . ILE A 1 82 ? -23.880 -3.462 22.520 1.00 98.44 82 ILE A N 1
ATOM 601 C CA . ILE A 1 82 ? -22.540 -2.913 22.300 1.00 98.44 82 ILE A CA 1
ATOM 602 C C . ILE A 1 82 ? -22.237 -2.923 20.799 1.00 98.44 82 ILE A C 1
ATOM 604 O O . ILE A 1 82 ? -22.517 -3.883 20.086 1.00 98.44 82 ILE A O 1
ATOM 608 N N . THR A 1 83 ? -21.664 -1.833 20.302 1.00 98.38 83 THR A N 1
ATOM 609 C CA . THR A 1 83 ? -21.317 -1.648 18.887 1.00 98.38 83 THR A CA 1
ATOM 610 C C . THR A 1 83 ? -19.887 -1.142 18.750 1.00 98.38 83 THR A C 1
ATOM 612 O O . THR A 1 83 ? -19.372 -0.498 19.664 1.00 98.38 83 THR A O 1
ATOM 615 N N . CYS A 1 84 ? -19.261 -1.418 17.607 1.00 98.44 84 CYS A N 1
ATOM 616 C CA . CYS A 1 84 ? -17.918 -0.948 17.270 1.00 98.44 84 CYS A CA 1
ATOM 617 C C . CYS A 1 84 ? -17.970 -0.042 16.037 1.00 98.44 84 CYS A C 1
ATOM 619 O O . CYS A 1 84 ? -18.692 -0.339 15.084 1.00 98.44 84 CYS A O 1
ATOM 621 N N . SER A 1 85 ? -17.185 1.033 16.049 1.00 97.94 85 SER A N 1
ATOM 622 C CA . SER A 1 85 ? -16.996 1.934 14.915 1.00 97.94 85 SER A CA 1
ATOM 623 C C . SER A 1 85 ? -15.499 2.194 14.695 1.00 97.94 85 SER A C 1
ATOM 625 O O . SER A 1 85 ? -14.876 2.821 15.555 1.00 97.94 85 SER A O 1
ATOM 627 N N . PRO A 1 86 ? -14.917 1.756 13.565 1.00 98.25 86 PRO A N 1
ATOM 628 C CA . PRO A 1 86 ? -15.551 0.942 12.522 1.00 98.25 86 PRO A CA 1
ATOM 629 C C . PRO A 1 86 ? -15.970 -0.456 13.014 1.00 98.25 86 PRO A C 1
ATOM 631 O O . PRO A 1 86 ? -15.517 -0.940 14.054 1.00 98.25 86 PRO A O 1
ATOM 634 N N . ALA A 1 87 ? -16.875 -1.092 12.268 1.00 97.81 87 ALA A N 1
ATOM 635 C CA . ALA A 1 87 ? -17.349 -2.437 12.575 1.00 97.81 87 ALA A CA 1
ATOM 636 C C . ALA A 1 87 ? -16.283 -3.488 12.230 1.00 97.81 87 ALA A C 1
ATOM 638 O O . ALA A 1 87 ? -15.453 -3.273 11.345 1.00 97.81 87 ALA A O 1
ATOM 639 N N . ASN A 1 88 ? -16.334 -4.648 12.887 1.00 97.94 88 ASN A N 1
ATOM 640 C CA . ASN A 1 88 ? -15.483 -5.784 12.531 1.00 97.94 88 ASN A CA 1
ATOM 641 C C . ASN A 1 88 ? -15.624 -6.126 11.035 1.00 97.94 88 ASN A C 1
ATOM 643 O O . ASN A 1 88 ? -16.745 -6.202 10.532 1.00 97.94 88 ASN A O 1
ATOM 647 N N . GLY A 1 89 ? -14.503 -6.330 10.345 1.00 97.69 89 GLY A N 1
ATOM 648 C CA . GLY A 1 89 ? -14.451 -6.576 8.903 1.00 97.69 89 GLY A CA 1
ATOM 649 C C . GLY A 1 89 ? -14.550 -5.329 8.019 1.00 97.69 89 GLY A C 1
ATOM 650 O O . GLY A 1 89 ? -14.592 -5.476 6.804 1.00 97.69 89 GLY A O 1
ATOM 651 N N . SER A 1 90 ? -14.595 -4.119 8.586 1.00 98.12 90 SER A N 1
ATOM 652 C CA . SER A 1 90 ? -14.498 -2.888 7.786 1.00 98.12 90 SER A CA 1
ATOM 653 C C . SER A 1 90 ? -13.070 -2.688 7.289 1.00 98.12 90 SER A C 1
ATOM 655 O O . SER A 1 90 ? -12.132 -2.912 8.055 1.00 98.12 90 SER A O 1
ATOM 657 N N . ASP A 1 91 ? -12.916 -2.204 6.060 1.00 97.62 91 ASP A N 1
ATOM 658 C CA . ASP A 1 91 ? -11.611 -1.812 5.529 1.00 97.62 91 ASP A CA 1
ATOM 659 C C . ASP A 1 91 ? -11.098 -0.562 6.250 1.00 97.62 91 ASP A C 1
ATOM 661 O O . ASP A 1 91 ? -11.844 0.384 6.534 1.00 97.62 91 ASP A O 1
ATOM 665 N N . LEU A 1 92 ? -9.820 -0.601 6.611 1.00 97.50 92 LEU A N 1
ATOM 666 C CA . LEU A 1 92 ? -9.169 0.419 7.415 1.00 97.50 92 LEU A CA 1
ATOM 667 C C . LEU A 1 92 ? -8.474 1.455 6.536 1.00 97.50 92 LEU A C 1
ATOM 669 O O . LEU A 1 92 ? -7.929 1.136 5.489 1.00 97.50 92 LEU A O 1
ATOM 673 N N . SER A 1 93 ? -8.435 2.693 7.025 1.00 96.38 93 SER A N 1
ATOM 674 C CA . SER A 1 93 ? -7.627 3.765 6.445 1.00 96.38 93 SER A CA 1
ATOM 675 C C . SER A 1 93 ? -6.425 4.063 7.340 1.00 96.38 93 SER A C 1
ATOM 677 O O . SER A 1 93 ? -6.548 4.026 8.567 1.00 96.38 93 SER A O 1
ATOM 679 N N . ALA A 1 94 ? -5.292 4.433 6.742 1.00 94.44 94 ALA A N 1
ATOM 680 C CA . ALA A 1 94 ? -4.071 4.863 7.428 1.00 94.44 94 ALA A CA 1
ATOM 681 C C . ALA A 1 94 ? -4.269 6.042 8.406 1.00 94.44 94 ALA A C 1
ATOM 683 O O . ALA A 1 94 ? -3.424 6.271 9.269 1.00 94.44 94 ALA A O 1
ATOM 684 N N . GLU A 1 95 ? -5.374 6.786 8.303 1.00 95.88 95 GLU A N 1
ATOM 685 C CA . GLU A 1 95 ? -5.721 7.867 9.237 1.00 95.88 95 GLU A CA 1
ATOM 686 C C . GLU A 1 95 ? -6.350 7.362 10.549 1.00 95.88 95 GLU A C 1
ATOM 688 O O . GLU A 1 95 ? -6.387 8.085 11.550 1.00 95.88 95 GLU A O 1
ATOM 693 N N . LEU A 1 96 ? -6.862 6.128 10.569 1.00 97.31 96 LEU A N 1
ATOM 694 C CA . LEU A 1 96 ? -7.571 5.585 11.719 1.00 97.31 96 LEU A CA 1
ATOM 695 C C . LEU A 1 96 ? -6.599 5.093 12.800 1.00 97.31 96 LEU A C 1
ATOM 697 O O . LEU A 1 96 ? -5.681 4.319 12.548 1.00 97.31 96 LEU A O 1
ATOM 701 N N . THR A 1 97 ? -6.852 5.505 14.042 1.00 97.88 97 THR A N 1
ATOM 702 C CA . THR A 1 97 ? -5.982 5.207 15.198 1.00 97.88 97 THR A CA 1
ATOM 703 C C . THR A 1 97 ? -6.687 4.455 16.326 1.00 97.88 97 THR A C 1
ATOM 705 O O . THR A 1 97 ? -6.050 4.010 17.282 1.00 97.88 97 THR A O 1
ATOM 708 N N . ALA A 1 98 ? -8.010 4.303 16.254 1.00 98.06 98 ALA A N 1
ATOM 709 C CA . ALA A 1 98 ? -8.777 3.593 17.265 1.00 98.06 98 ALA A CA 1
ATOM 710 C C . ALA A 1 98 ? -10.120 3.093 16.730 1.00 98.06 98 ALA A C 1
ATOM 712 O O . ALA A 1 98 ? -10.695 3.667 15.807 1.00 98.06 98 ALA A O 1
ATOM 713 N N . VAL A 1 99 ? -10.636 2.058 17.386 1.00 98.62 99 VAL A N 1
ATOM 714 C CA . VAL A 1 99 ? -12.011 1.577 17.262 1.00 98.62 99 VAL A CA 1
ATOM 715 C C . VAL A 1 99 ? -12.790 2.065 18.475 1.00 98.62 99 VAL A C 1
ATOM 717 O O . VAL A 1 99 ? -12.427 1.770 19.617 1.00 98.62 99 VAL A O 1
ATOM 720 N N . THR A 1 100 ? -13.867 2.806 18.237 1.00 98.62 100 THR A N 1
ATOM 721 C CA . THR A 1 100 ? -14.774 3.254 19.295 1.00 98.62 100 THR A CA 1
ATOM 722 C C . THR A 1 100 ? -15.787 2.163 19.595 1.00 98.62 100 THR A C 1
ATOM 724 O O . THR A 1 100 ? -16.498 1.702 18.705 1.00 98.62 100 THR A O 1
ATOM 727 N N . ILE A 1 101 ? -15.864 1.769 20.861 1.00 98.75 101 ILE A N 1
ATOM 728 C CA . ILE A 1 101 ? -16.773 0.746 21.366 1.00 98.75 101 ILE A CA 1
ATOM 729 C C . ILE A 1 101 ? -17.825 1.447 22.215 1.00 98.75 101 ILE A C 1
ATOM 731 O O . ILE A 1 101 ? -17.485 2.090 23.207 1.00 98.75 101 ILE A O 1
ATOM 735 N N . THR A 1 102 ? -19.094 1.323 21.838 1.00 98.62 102 THR A N 1
ATOM 736 C CA . THR A 1 102 ? -20.203 2.070 22.443 1.00 98.62 102 THR A CA 1
ATOM 737 C C . THR A 1 102 ? -21.285 1.123 22.925 1.00 98.62 102 THR A C 1
ATOM 739 O O . THR A 1 102 ? -21.826 0.350 22.134 1.00 98.62 102 THR A O 1
ATOM 742 N N . HIS A 1 103 ? -21.657 1.234 24.199 1.00 98.31 103 HIS A N 1
ATOM 743 C CA . HIS A 1 103 ? -22.895 0.659 24.708 1.00 98.31 103 HIS A CA 1
ATOM 744 C C . HIS A 1 103 ? -24.051 1.610 24.375 1.00 98.31 103 HIS A C 1
ATOM 746 O O . HIS A 1 103 ? -24.139 2.724 24.896 1.00 98.31 103 HIS A O 1
ATOM 752 N N . THR A 1 104 ? -24.920 1.191 23.460 1.00 97.38 104 THR A N 1
ATOM 753 C CA . THR A 1 104 ? -25.894 2.073 22.797 1.00 97.38 104 THR A CA 1
ATOM 754 C C . THR A 1 104 ? -26.962 2.610 23.747 1.00 97.38 104 THR A C 1
ATOM 756 O O . THR A 1 104 ? -27.296 3.789 23.663 1.00 97.38 104 THR A O 1
ATOM 759 N N . ALA A 1 105 ? -27.449 1.795 24.689 1.00 95.88 105 ALA A N 1
ATOM 760 C CA . ALA A 1 105 ? -28.511 2.202 25.609 1.00 95.88 105 ALA A CA 1
ATOM 761 C C . ALA A 1 105 ? -28.067 3.286 26.608 1.00 95.88 105 ALA A C 1
ATOM 763 O O . ALA A 1 105 ? -28.850 4.178 26.923 1.00 95.88 105 ALA A O 1
ATOM 764 N N . SER A 1 106 ? -26.815 3.248 27.084 1.00 96.62 106 SER A N 1
ATOM 765 C CA . SER A 1 106 ? -26.289 4.259 28.023 1.00 96.62 106 SER A CA 1
ATOM 766 C C . SER A 1 106 ? -25.460 5.365 27.359 1.00 96.62 106 SER A C 1
ATOM 768 O O . SER A 1 106 ? -25.106 6.346 28.014 1.00 96.62 106 SER A O 1
ATOM 770 N N . GLY A 1 107 ? -25.095 5.204 26.082 1.00 97.25 107 GLY A N 1
ATOM 771 C CA . GLY A 1 107 ? -24.222 6.121 25.340 1.00 97.25 107 GLY A CA 1
ATOM 772 C C . GLY A 1 107 ? -22.762 6.137 25.815 1.00 97.25 107 GLY A C 1
ATOM 773 O O . GLY A 1 107 ? -21.958 6.940 25.332 1.00 97.25 107 GLY A O 1
ATOM 774 N N . LYS A 1 108 ? -22.396 5.274 26.770 1.00 98.19 108 LYS A N 1
ATOM 775 C CA . LYS A 1 108 ? -21.022 5.162 27.271 1.00 98.19 108 LYS A CA 1
ATOM 776 C C . LYS A 1 108 ? -20.151 4.498 26.217 1.00 98.19 108 LYS A C 1
ATOM 778 O O . LYS A 1 108 ? -20.572 3.546 25.562 1.00 98.19 108 LYS A O 1
ATOM 783 N N . ASN A 1 109 ? -18.931 4.996 26.079 1.00 98.38 109 ASN A N 1
ATOM 784 C CA . ASN A 1 109 ? -17.980 4.487 25.108 1.00 98.38 109 ASN A CA 1
ATOM 785 C C . ASN A 1 109 ? -16.567 4.404 25.682 1.00 98.38 109 ASN A C 1
ATOM 787 O O . ASN A 1 109 ? -16.240 5.026 26.695 1.00 98.38 109 ASN A O 1
ATOM 791 N N . THR A 1 110 ? -15.754 3.598 25.017 1.00 98.75 110 THR A N 1
ATOM 792 C CA . THR A 1 110 ? -14.320 3.451 25.244 1.00 98.75 110 THR A CA 1
ATOM 793 C C . THR A 1 110 ? -13.633 3.229 23.900 1.00 98.75 110 THR A C 1
ATOM 795 O O . THR A 1 110 ? -14.289 2.889 22.916 1.00 98.75 110 THR A O 1
ATOM 798 N N . ASN A 1 111 ? -12.319 3.421 23.844 1.00 98.50 111 ASN A N 1
ATOM 799 C CA . ASN A 1 111 ? -11.551 3.275 22.613 1.00 98.50 111 ASN A CA 1
ATOM 800 C C . ASN A 1 111 ? -10.543 2.135 22.748 1.00 98.50 111 ASN A C 1
ATOM 802 O O . ASN A 1 111 ? -9.774 2.087 23.707 1.00 98.50 111 ASN A O 1
ATOM 806 N N . GLN A 1 112 ? -10.508 1.266 21.741 1.00 98.44 112 GLN A N 1
ATOM 807 C CA . GLN A 1 112 ? -9.414 0.332 21.517 1.00 98.44 112 GLN A CA 1
ATOM 808 C C . GLN A 1 112 ? -8.454 0.947 20.500 1.00 98.44 112 GLN A C 1
ATOM 810 O O . GLN A 1 112 ? -8.824 1.144 19.346 1.00 98.44 112 GLN A O 1
ATOM 815 N N . ALA A 1 113 ? -7.223 1.244 20.913 1.00 98.44 113 ALA A N 1
ATOM 816 C CA . ALA A 1 113 ? -6.204 1.761 20.004 1.00 98.44 113 ALA A CA 1
ATOM 817 C C . ALA A 1 113 ? -5.787 0.702 18.970 1.00 98.44 113 ALA A C 1
ATOM 819 O O . ALA A 1 113 ? -5.661 -0.481 19.303 1.00 98.44 113 ALA A O 1
ATOM 820 N N . ILE A 1 114 ? -5.541 1.149 17.743 1.00 98.50 114 ILE A N 1
ATOM 821 C CA . ILE A 1 114 ? -4.955 0.369 16.650 1.00 98.50 114 ILE A CA 1
ATOM 822 C C . ILE A 1 114 ? -3.936 1.241 15.908 1.00 98.50 114 ILE A C 1
ATOM 824 O O . ILE A 1 114 ? -3.940 2.464 16.028 1.00 98.50 114 ILE A O 1
ATOM 828 N N . THR A 1 115 ? -3.056 0.621 15.136 1.00 98.31 115 THR A N 1
ATOM 829 C CA . THR A 1 115 ? -2.112 1.309 14.254 1.00 98.31 115 THR A CA 1
ATOM 830 C C . THR A 1 115 ? -2.346 0.839 12.832 1.00 98.31 115 THR A C 1
ATOM 832 O O . THR A 1 115 ? -2.212 -0.351 12.563 1.00 98.31 115 THR A O 1
ATOM 835 N N . VAL A 1 116 ? -2.646 1.761 11.920 1.00 98.31 116 VAL A N 1
ATOM 836 C CA . VAL A 1 116 ? -2.765 1.470 10.488 1.00 98.31 116 VAL A CA 1
ATOM 837 C C . VAL A 1 116 ? -1.590 2.119 9.760 1.00 98.31 116 VAL A C 1
ATOM 839 O O . VAL A 1 116 ? -1.344 3.316 9.893 1.00 98.31 116 VAL A O 1
ATOM 842 N N . LYS A 1 117 ? -0.804 1.318 9.039 1.00 96.94 117 LYS A N 1
ATOM 843 C CA . LYS A 1 117 ? 0.397 1.764 8.322 1.00 96.94 117 LYS A CA 1
ATOM 844 C C . LYS A 1 117 ? 0.077 1.955 6.839 1.00 96.94 117 LYS A C 1
ATOM 846 O O . LYS A 1 117 ? -0.553 1.077 6.253 1.00 96.94 117 LYS A O 1
ATOM 851 N N . PRO A 1 118 ? 0.566 3.026 6.192 1.00 95.88 118 PRO A N 1
ATOM 852 C CA . PRO A 1 118 ? 0.407 3.171 4.752 1.00 95.88 118 PRO A CA 1
ATOM 853 C C . PRO A 1 118 ? 1.088 2.013 4.013 1.00 95.88 118 PRO A C 1
ATOM 855 O O . PRO A 1 118 ? 2.151 1.519 4.422 1.00 95.88 118 PRO A O 1
ATOM 858 N N . VAL A 1 119 ? 0.482 1.592 2.904 1.00 95.88 119 VAL A N 1
ATOM 859 C CA . VAL A 1 119 ? 1.086 0.618 1.994 1.00 95.88 119 VAL A CA 1
ATOM 860 C C . VAL A 1 119 ? 2.061 1.347 1.078 1.00 95.88 119 VAL A C 1
ATOM 862 O O . VAL A 1 119 ? 1.708 2.327 0.429 1.00 95.88 119 VAL A O 1
ATOM 865 N N . VAL A 1 120 ? 3.310 0.883 1.038 1.00 95.94 120 VAL A N 1
ATOM 866 C CA . VAL A 1 120 ? 4.368 1.498 0.224 1.00 95.94 120 VAL A CA 1
ATOM 867 C C . VAL A 1 120 ? 5.171 0.447 -0.529 1.00 95.94 120 VAL A C 1
ATOM 869 O O . VAL A 1 120 ? 5.362 -0.669 -0.037 1.00 95.94 120 VAL A O 1
ATOM 872 N N . VAL A 1 121 ? 5.685 0.828 -1.700 1.00 97.88 121 VAL A N 1
ATOM 873 C CA . VAL A 1 121 ? 6.569 -0.011 -2.520 1.00 97.88 121 VAL A CA 1
ATOM 874 C C . VAL A 1 121 ? 7.923 -0.169 -1.826 1.00 97.88 121 VAL A C 1
ATOM 876 O O . VAL A 1 121 ? 8.622 0.811 -1.569 1.00 97.88 121 VAL A O 1
ATOM 879 N N . THR A 1 122 ? 8.314 -1.412 -1.565 1.00 98.00 122 THR A N 1
ATOM 880 C CA . THR A 1 122 ? 9.595 -1.809 -0.957 1.00 98.00 122 THR A CA 1
ATOM 881 C C . THR A 1 122 ? 10.505 -2.569 -1.916 1.00 98.00 122 THR A C 1
ATOM 883 O O . THR A 1 122 ? 11.699 -2.692 -1.647 1.00 98.00 122 THR A O 1
ATOM 886 N N . GLY A 1 123 ? 9.979 -3.045 -3.046 1.00 98.12 123 GLY A N 1
ATOM 887 C CA . GLY A 1 123 ? 10.748 -3.728 -4.080 1.00 98.12 123 GLY A CA 1
ATOM 888 C C . GLY A 1 123 ? 10.209 -3.457 -5.478 1.00 98.12 123 GLY A C 1
ATOM 889 O O . GLY A 1 123 ? 9.039 -3.131 -5.655 1.00 98.12 123 GLY A O 1
ATOM 890 N N . MET A 1 124 ? 11.081 -3.596 -6.472 1.00 98.50 124 MET A N 1
ATOM 891 C CA . MET A 1 124 ? 10.731 -3.515 -7.885 1.00 98.50 124 MET A CA 1
ATOM 892 C C . MET A 1 124 ? 11.646 -4.451 -8.672 1.00 98.50 124 MET A C 1
ATOM 894 O O . MET A 1 124 ? 12.856 -4.470 -8.443 1.00 98.50 124 MET A O 1
AT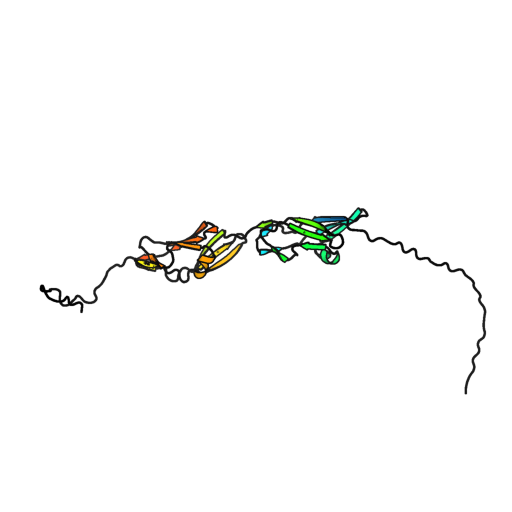OM 898 N N . ALA A 1 125 ? 11.073 -5.213 -9.596 1.00 98.25 125 ALA A N 1
ATOM 899 C CA . ALA A 1 125 ? 11.799 -6.122 -10.472 1.00 98.25 125 ALA A CA 1
ATOM 900 C C . ALA A 1 125 ? 11.232 -6.071 -11.892 1.00 98.25 125 ALA A C 1
ATOM 902 O O . ALA A 1 125 ? 10.041 -5.818 -12.080 1.00 98.25 125 ALA A O 1
ATOM 903 N N . VAL A 1 126 ? 12.070 -6.347 -12.893 1.00 98.06 126 VAL A N 1
ATOM 904 C CA . VAL A 1 126 ? 11.574 -6.581 -14.251 1.00 98.06 126 VAL A CA 1
ATOM 905 C C . VAL A 1 126 ? 10.907 -7.947 -14.290 1.00 98.06 126 VAL A C 1
ATOM 907 O O . VAL A 1 126 ? 11.546 -8.958 -14.000 1.00 98.06 126 VAL A O 1
ATOM 910 N N . LYS A 1 127 ? 9.621 -7.967 -14.639 1.00 98.06 127 LYS A N 1
ATOM 911 C CA . LYS A 1 127 ? 8.853 -9.200 -14.808 1.00 98.06 127 LYS A CA 1
ATOM 912 C C . LYS A 1 127 ? 8.964 -9.710 -16.238 1.00 98.06 127 LYS A C 1
ATOM 914 O O . LYS A 1 127 ? 9.330 -10.863 -16.453 1.00 98.06 127 LYS A O 1
ATOM 919 N N . THR A 1 128 ? 8.686 -8.826 -17.191 1.00 98.06 128 THR A N 1
ATOM 920 C CA . THR A 1 128 ? 8.731 -9.117 -18.623 1.00 98.06 128 THR A CA 1
ATOM 921 C C . THR A 1 128 ? 9.596 -8.051 -19.288 1.00 98.06 128 THR A C 1
ATOM 923 O O . THR A 1 128 ? 9.267 -6.871 -19.167 1.00 98.06 128 THR A O 1
ATOM 926 N N . PRO A 1 129 ? 10.714 -8.409 -19.947 1.00 97.19 129 PRO A N 1
ATOM 927 C CA . PRO A 1 129 ? 11.524 -7.435 -20.676 1.00 97.19 129 PRO A CA 1
ATOM 928 C C . PRO A 1 129 ? 10.740 -6.855 -21.869 1.00 97.19 129 PRO A C 1
ATOM 930 O O . PRO A 1 129 ? 9.770 -7.471 -22.317 1.00 97.19 129 PRO A O 1
ATOM 933 N N . PRO A 1 130 ? 11.161 -5.708 -22.437 1.00 97.31 130 PRO A N 1
ATOM 934 C CA . PRO A 1 130 ? 10.546 -5.179 -23.648 1.00 97.31 130 PRO A CA 1
ATOM 935 C C . PRO A 1 130 ? 10.653 -6.192 -24.791 1.00 97.31 130 PRO A C 1
ATOM 937 O O . PRO A 1 130 ? 11.612 -6.965 -24.863 1.00 97.31 130 PRO A O 1
ATOM 940 N N . GLY A 1 131 ? 9.715 -6.144 -25.739 1.00 96.81 131 GLY A N 1
ATOM 941 C CA . GLY A 1 131 ? 9.742 -7.020 -26.915 1.00 96.81 131 GLY A CA 1
ATOM 942 C C . GLY A 1 131 ? 10.999 -6.841 -27.777 1.00 96.81 131 GLY A C 1
ATOM 943 O O . GLY A 1 131 ? 11.374 -7.750 -28.519 1.00 96.81 131 GLY A O 1
ATOM 944 N N . LYS A 1 132 ? 11.669 -5.689 -27.654 1.00 95.56 132 LYS A N 1
ATOM 945 C CA . LYS A 1 132 ? 12.923 -5.371 -28.331 1.00 95.56 132 LYS A CA 1
ATOM 946 C C . LYS A 1 132 ? 14.005 -4.946 -27.337 1.00 95.56 132 LYS A C 1
ATOM 948 O O . LYS A 1 132 ? 13.898 -3.916 -26.678 1.00 95.56 132 LYS A O 1
ATOM 953 N N . THR A 1 133 ? 15.083 -5.725 -27.281 1.00 96.56 133 THR A N 1
ATOM 954 C CA . THR A 1 133 ? 16.261 -5.465 -26.431 1.00 96.56 133 THR A CA 1
ATOM 955 C C . THR A 1 133 ? 17.555 -5.295 -27.226 1.00 96.56 133 THR A C 1
ATOM 957 O O . THR A 1 133 ? 18.571 -4.906 -26.657 1.00 96.56 133 THR A O 1
ATOM 960 N N . GLU A 1 134 ? 17.526 -5.531 -28.540 1.00 96.75 134 GLU A N 1
ATOM 961 C CA . GLU A 1 134 ? 18.639 -5.256 -29.449 1.00 96.75 134 GLU A CA 1
ATOM 962 C C . GLU A 1 134 ? 18.269 -4.132 -30.415 1.00 96.75 134 GLU A C 1
ATOM 964 O O . GLU A 1 134 ? 17.234 -4.187 -31.080 1.00 96.75 134 GLU A O 1
ATOM 969 N N . TYR A 1 135 ? 19.140 -3.135 -30.509 1.00 96.19 135 TYR A N 1
ATOM 970 C CA . TYR A 1 135 ? 18.965 -1.918 -31.288 1.00 96.19 135 TYR A CA 1
ATOM 971 C C . TYR A 1 135 ? 20.202 -1.639 -32.134 1.00 96.19 135 TYR A C 1
ATOM 973 O O . TYR A 1 135 ? 21.306 -2.112 -31.841 1.00 96.19 135 TYR A O 1
ATOM 981 N N . TYR A 1 136 ? 20.032 -0.808 -33.155 1.00 95.06 136 TYR A N 1
ATOM 982 C CA . TYR A 1 136 ? 21.151 -0.142 -33.815 1.00 95.06 136 TYR A CA 1
ATOM 983 C C . TYR A 1 136 ? 21.321 1.292 -33.303 1.00 95.06 136 TYR A C 1
ATOM 985 O O . TYR A 1 136 ? 20.387 1.901 -32.782 1.00 95.06 136 TYR A O 1
ATOM 993 N N . ALA A 1 137 ? 22.523 1.845 -33.451 1.00 94.25 137 ALA A N 1
ATOM 994 C CA . ALA A 1 137 ? 22.787 3.249 -33.161 1.00 94.25 137 ALA A CA 1
ATOM 995 C C . ALA A 1 137 ? 21.786 4.153 -33.902 1.00 94.25 137 ALA A C 1
ATOM 997 O O . ALA A 1 137 ? 21.499 3.932 -35.079 1.00 94.25 137 ALA A O 1
ATOM 998 N N . GLN A 1 138 ? 21.295 5.188 -33.217 1.00 93.88 138 GLN A N 1
ATOM 999 C CA . GLN A 1 138 ? 20.265 6.125 -33.682 1.00 93.88 138 GLN A CA 1
ATOM 1000 C C . GLN A 1 138 ? 18.844 5.551 -33.810 1.00 93.88 138 GLN A C 1
ATOM 1002 O O . GLN A 1 138 ? 17.928 6.266 -34.221 1.00 93.88 138 GLN A O 1
ATOM 1007 N N . GLU A 1 139 ? 18.623 4.293 -33.436 1.00 96.06 139 GLU A N 1
ATOM 1008 C CA . GLU A 1 139 ? 17.279 3.732 -33.364 1.00 96.06 139 GLU A CA 1
ATOM 1009 C C . GLU A 1 139 ? 16.492 4.293 -32.167 1.00 96.06 139 GLU A C 1
ATOM 1011 O O . GLU A 1 139 ? 17.074 4.721 -31.169 1.00 96.06 139 GLU A O 1
ATOM 1016 N N . LEU A 1 140 ? 15.160 4.307 -32.270 1.00 97.50 140 LEU A N 1
ATOM 1017 C CA . LEU A 1 140 ? 14.282 4.731 -31.183 1.00 97.50 140 LEU A CA 1
ATOM 1018 C C . LEU A 1 140 ? 14.078 3.592 -30.176 1.00 97.50 140 LEU A C 1
ATOM 1020 O O . LEU A 1 140 ? 13.777 2.465 -30.563 1.00 97.50 140 LEU A O 1
ATOM 1024 N N . CYS A 1 141 ? 14.193 3.912 -28.890 1.00 96.81 141 CYS A N 1
ATOM 1025 C CA . CYS A 1 141 ? 13.855 3.026 -27.782 1.00 96.81 141 CYS A CA 1
ATOM 1026 C C . CYS A 1 141 ? 12.384 2.594 -27.865 1.00 96.81 141 CYS A C 1
ATOM 1028 O O . CYS A 1 141 ? 11.509 3.457 -27.972 1.00 96.81 141 CYS A O 1
ATOM 1030 N N . ASP A 1 142 ? 12.115 1.292 -27.769 1.00 97.62 142 ASP A N 1
ATOM 1031 C CA . ASP A 1 142 ? 10.765 0.732 -27.744 1.00 97.62 142 ASP A CA 1
ATOM 1032 C C . ASP A 1 142 ? 10.551 -0.071 -26.455 1.00 97.62 142 ASP A C 1
ATOM 1034 O O . ASP A 1 142 ? 11.068 -1.175 -26.278 1.00 97.62 142 ASP A O 1
ATOM 1038 N N . LEU A 1 143 ? 9.777 0.506 -25.534 1.00 97.06 143 LEU A N 1
ATOM 1039 C CA . LEU A 1 143 ? 9.443 -0.114 -24.249 1.00 97.06 143 LEU A CA 1
ATOM 1040 C C . LEU A 1 143 ? 8.188 -0.997 -24.320 1.00 97.06 143 LEU A C 1
ATOM 1042 O O . LEU A 1 143 ? 7.704 -1.468 -23.289 1.00 97.06 143 LEU A O 1
ATOM 1046 N N . SER A 1 144 ? 7.637 -1.231 -25.515 1.00 96.88 144 SER A N 1
ATOM 1047 C CA . SER A 1 144 ? 6.442 -2.057 -25.689 1.00 96.88 144 SER A CA 1
ATOM 1048 C C . SER A 1 144 ? 6.655 -3.469 -25.138 1.00 96.88 144 SER A C 1
ATOM 1050 O O . SER A 1 144 ? 7.652 -4.134 -25.428 1.00 96.88 144 SER A O 1
ATOM 1052 N N . GLY A 1 145 ? 5.695 -3.940 -24.341 1.00 96.50 145 GLY A N 1
ATOM 1053 C CA . GLY A 1 145 ? 5.743 -5.254 -23.691 1.00 96.50 145 GLY A CA 1
ATOM 1054 C C . GLY A 1 145 ? 6.523 -5.303 -22.373 1.00 96.50 145 GLY A C 1
ATOM 1055 O O . GLY A 1 145 ? 6.511 -6.344 -21.726 1.00 96.50 145 GLY A O 1
ATOM 1056 N N . LEU A 1 146 ? 7.158 -4.203 -21.950 1.00 98.00 146 LEU A N 1
ATOM 1057 C CA . LEU A 1 146 ? 7.811 -4.131 -20.645 1.00 98.00 146 LEU A CA 1
ATOM 1058 C C . LEU A 1 146 ? 6.776 -4.174 -19.512 1.00 98.00 146 LEU A C 1
ATOM 1060 O O . LEU A 1 146 ? 5.845 -3.366 -19.470 1.00 98.00 146 LEU A O 1
ATOM 1064 N N . GLU A 1 147 ? 6.988 -5.084 -18.567 1.00 98.31 147 GLU A N 1
ATOM 1065 C CA . GLU A 1 147 ? 6.199 -5.207 -17.342 1.00 98.31 147 GLU A CA 1
ATOM 1066 C C . GLU A 1 147 ? 7.124 -5.281 -16.127 1.00 98.31 147 GLU A C 1
ATOM 1068 O O . GLU A 1 147 ? 8.143 -5.983 -16.131 1.00 98.31 147 GLU A O 1
ATOM 1073 N N . LEU A 1 148 ? 6.749 -4.578 -15.063 1.00 98.56 148 LEU A N 1
ATOM 1074 C CA . LEU A 1 148 ? 7.440 -4.606 -13.778 1.00 98.56 148 LEU A CA 1
ATOM 1075 C C . LEU A 1 148 ? 6.573 -5.300 -12.737 1.00 98.56 148 LEU A C 1
ATOM 1077 O O . LEU A 1 148 ? 5.352 -5.232 -12.801 1.00 98.56 148 LEU A O 1
ATOM 1081 N N . SER A 1 149 ? 7.212 -5.922 -11.754 1.00 98.38 149 SER A N 1
ATOM 1082 C CA . SER A 1 149 ? 6.552 -6.392 -10.540 1.00 98.38 149 SER A CA 1
ATOM 1083 C C . SER A 1 149 ? 6.993 -5.514 -9.373 1.00 98.38 149 SER A C 1
ATOM 1085 O O . SER A 1 149 ? 8.193 -5.372 -9.115 1.00 98.38 149 SER A O 1
ATOM 1087 N N . LEU A 1 150 ? 6.030 -4.888 -8.700 1.00 98.50 150 LEU A N 1
ATOM 1088 C CA . LEU A 1 150 ? 6.229 -4.090 -7.496 1.00 98.50 150 LEU A CA 1
ATOM 1089 C C . LEU A 1 150 ? 5.926 -4.946 -6.270 1.00 98.50 150 LEU A C 1
ATOM 1091 O O . LEU A 1 150 ? 4.887 -5.596 -6.204 1.00 98.50 150 LEU A O 1
ATOM 1095 N N . THR A 1 151 ? 6.804 -4.897 -5.275 1.00 98.25 151 THR A N 1
ATOM 1096 C CA . THR A 1 151 ? 6.596 -5.540 -3.973 1.00 98.25 151 THR A CA 1
ATOM 1097 C C . THR A 1 151 ? 6.269 -4.474 -2.942 1.00 98.25 151 THR A C 1
ATOM 1099 O O . THR A 1 151 ? 6.987 -3.479 -2.840 1.00 98.25 151 THR A O 1
ATOM 1102 N N . MET A 1 152 ? 5.210 -4.689 -2.166 1.00 97.69 152 MET A N 1
ATOM 1103 C CA . MET A 1 152 ? 4.752 -3.774 -1.121 1.00 97.69 152 MET A CA 1
ATOM 1104 C C . MET A 1 152 ? 5.210 -4.226 0.274 1.00 97.69 152 MET A C 1
ATOM 1106 O O . MET A 1 152 ? 5.499 -5.400 0.514 1.00 97.69 152 MET A O 1
ATOM 1110 N N . ASN A 1 153 ? 5.237 -3.303 1.238 1.00 96.44 153 ASN A N 1
ATOM 1111 C CA . ASN A 1 153 ? 5.578 -3.587 2.642 1.00 96.44 153 ASN A CA 1
ATOM 1112 C C . ASN A 1 153 ? 4.616 -4.558 3.353 1.00 96.44 153 ASN A C 1
ATOM 1114 O O . ASN A 1 153 ? 5.013 -5.163 4.345 1.00 96.44 153 ASN A O 1
ATOM 1118 N N . ASN A 1 154 ? 3.390 -4.721 2.855 1.00 94.69 154 ASN A N 1
ATOM 1119 C CA . ASN A 1 154 ? 2.410 -5.693 3.351 1.00 94.69 154 ASN A CA 1
ATOM 1120 C C . ASN A 1 154 ? 2.556 -7.088 2.704 1.00 94.69 154 ASN A C 1
ATOM 1122 O O . ASN A 1 154 ? 1.715 -7.958 2.909 1.00 94.69 154 ASN A O 1
ATOM 1126 N N . GLY A 1 155 ? 3.597 -7.300 1.891 1.00 94.12 155 GLY A N 1
ATOM 1127 C CA . GLY A 1 155 ? 3.870 -8.569 1.215 1.00 94.12 155 GLY A CA 1
ATOM 1128 C C . GLY A 1 155 ? 3.053 -8.816 -0.056 1.00 94.12 155 GLY A C 1
ATOM 1129 O O . GLY A 1 155 ? 3.300 -9.811 -0.737 1.00 94.12 155 GLY A O 1
ATOM 1130 N N . LYS A 1 156 ? 2.116 -7.928 -0.418 1.00 96.00 156 LYS A N 1
ATOM 1131 C CA . LYS A 1 156 ? 1.425 -7.998 -1.712 1.00 96.00 156 LYS A CA 1
ATOM 1132 C C . LYS A 1 156 ? 2.373 -7.612 -2.847 1.00 96.00 156 LYS A C 1
ATOM 1134 O O . LYS A 1 156 ? 3.337 -6.866 -2.658 1.00 96.00 156 LYS A O 1
ATOM 1139 N N . THR A 1 157 ? 2.065 -8.120 -4.035 1.00 97.19 157 THR A N 1
ATOM 1140 C CA . THR A 1 157 ? 2.739 -7.748 -5.279 1.00 97.19 157 THR A CA 1
ATOM 1141 C C . THR A 1 157 ? 1.727 -7.201 -6.272 1.00 97.19 157 THR A C 1
ATOM 1143 O O . THR A 1 157 ? 0.561 -7.596 -6.260 1.00 97.19 157 THR A O 1
ATOM 1146 N N . GLU A 1 158 ? 2.173 -6.265 -7.099 1.00 97.69 158 GLU A N 1
ATOM 1147 C CA . GLU A 1 158 ? 1.387 -5.678 -8.177 1.00 97.69 158 GLU A CA 1
ATOM 1148 C C . GLU A 1 158 ? 2.225 -5.682 -9.451 1.00 97.69 158 GLU A C 1
ATOM 1150 O O . GLU A 1 158 ? 3.349 -5.178 -9.463 1.00 97.69 158 GLU A O 1
ATOM 1155 N N . ASP A 1 159 ? 1.673 -6.236 -10.524 1.00 98.31 159 ASP A N 1
ATOM 1156 C CA . ASP A 1 159 ? 2.309 -6.183 -11.831 1.00 98.31 159 ASP A CA 1
ATOM 1157 C C . ASP A 1 159 ? 1.823 -4.951 -12.588 1.00 98.31 159 ASP A C 1
ATOM 1159 O O . ASP A 1 159 ? 0.623 -4.698 -12.691 1.00 98.31 159 ASP A O 1
ATOM 1163 N N . VAL A 1 160 ? 2.769 -4.183 -13.115 1.00 98.25 160 VAL A N 1
ATOM 1164 C CA . VAL A 1 160 ? 2.526 -2.904 -13.774 1.00 98.25 160 VAL A CA 1
ATOM 1165 C C . VAL A 1 160 ? 3.026 -3.000 -15.206 1.00 98.25 160 VAL A C 1
ATOM 1167 O O . VAL A 1 160 ? 4.222 -3.182 -15.450 1.00 98.25 160 VAL A O 1
ATOM 1170 N N . ALA A 1 161 ? 2.112 -2.861 -16.161 1.00 98.19 161 ALA A N 1
ATOM 1171 C CA . ALA A 1 161 ? 2.453 -2.768 -17.572 1.00 98.19 161 ALA A CA 1
ATOM 1172 C C . ALA A 1 161 ? 2.993 -1.372 -17.909 1.00 98.19 161 ALA A C 1
ATOM 1174 O O . ALA A 1 161 ? 2.641 -0.386 -17.263 1.00 98.19 161 ALA A O 1
ATOM 1175 N N . PHE A 1 162 ? 3.802 -1.267 -18.967 1.00 97.31 162 PHE A N 1
ATOM 1176 C CA . PHE A 1 162 ? 4.386 0.006 -19.411 1.00 97.31 162 PHE A CA 1
ATOM 1177 C C . PHE A 1 162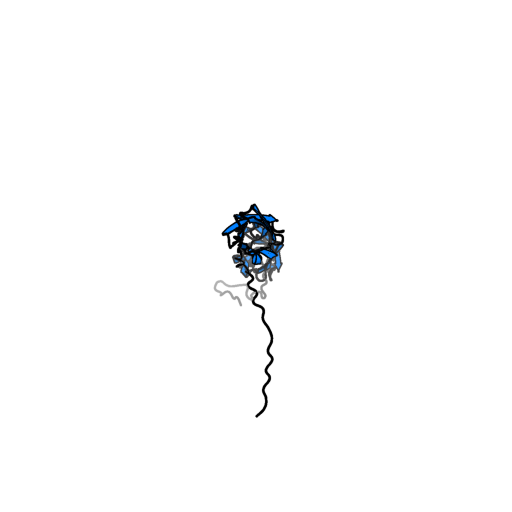 ? 3.366 1.155 -19.543 1.00 97.31 162 PHE A C 1
ATOM 1179 O O . PHE A 1 162 ? 3.666 2.292 -19.179 1.00 97.31 162 PHE A O 1
ATOM 1186 N N . VAL A 1 163 ? 2.147 0.865 -20.013 1.00 96.75 163 VAL A N 1
ATOM 1187 C CA . VAL A 1 163 ? 1.069 1.862 -20.163 1.00 96.75 163 VAL A CA 1
ATOM 1188 C C . VAL A 1 163 ? 0.692 2.549 -18.841 1.00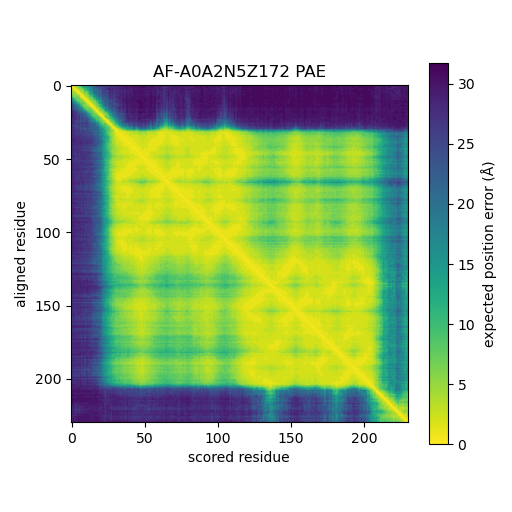 96.75 163 VAL A C 1
ATOM 1190 O O . VAL A 1 163 ? 0.309 3.717 -18.848 1.00 96.75 163 VAL A O 1
ATOM 1193 N N . ASP A 1 164 ? 0.884 1.866 -17.711 1.00 97.81 164 ASP A N 1
ATOM 1194 C CA . ASP A 1 164 ? 0.544 2.344 -16.370 1.00 97.81 164 ASP A CA 1
ATOM 1195 C C . ASP A 1 164 ? 1.747 2.940 -15.620 1.00 97.81 164 ASP A C 1
ATOM 1197 O O . ASP A 1 164 ? 1.622 3.383 -14.480 1.00 97.81 164 ASP A O 1
ATOM 1201 N N . PHE A 1 165 ? 2.930 3.024 -16.237 1.00 97.19 165 PHE A N 1
ATOM 1202 C CA . PHE A 1 165 ? 4.114 3.563 -15.552 1.00 97.19 165 PHE A CA 1
ATOM 1203 C C . PHE A 1 165 ? 3.912 5.003 -15.090 1.00 97.19 165 PHE A C 1
ATOM 1205 O O . PHE A 1 165 ? 4.328 5.360 -13.993 1.00 97.19 165 PHE A O 1
ATOM 1212 N N . SER A 1 166 ? 3.231 5.824 -15.892 1.00 96.19 166 SER A N 1
ATOM 1213 C CA . SER A 1 166 ? 2.974 7.221 -15.527 1.00 96.19 166 SER A CA 1
ATOM 1214 C C . SER A 1 166 ? 2.032 7.348 -14.328 1.00 96.19 166 SER A C 1
ATOM 1216 O O . SER A 1 166 ? 2.268 8.197 -13.474 1.00 96.19 166 SER A O 1
ATOM 1218 N N . SER A 1 167 ? 0.999 6.501 -14.225 1.00 97.12 167 SER A N 1
ATOM 1219 C CA . SER A 1 167 ? 0.071 6.518 -13.083 1.00 97.12 167 SER A CA 1
ATOM 1220 C C . SER A 1 167 ? 0.707 5.957 -11.809 1.00 97.12 167 SER A C 1
ATOM 1222 O O . SER A 1 167 ? 0.308 6.334 -10.711 1.00 97.12 167 SER A O 1
ATOM 1224 N N . LYS A 1 168 ? 1.726 5.104 -11.957 1.00 97.00 168 LYS A N 1
ATOM 1225 C CA . LYS A 1 168 ? 2.543 4.558 -10.866 1.00 97.00 168 LYS A CA 1
ATOM 1226 C C . LYS A 1 168 ? 3.832 5.343 -10.607 1.00 97.00 168 LYS A C 1
ATOM 1228 O O . LYS A 1 168 ? 4.679 4.874 -9.859 1.00 97.00 168 LYS A O 1
ATOM 1233 N N . GLU A 1 169 ? 4.014 6.509 -11.231 1.00 98.00 169 GLU A N 1
ATOM 1234 C CA . GLU A 1 169 ? 5.197 7.371 -11.057 1.00 98.00 169 GLU A CA 1
ATOM 1235 C C . GLU A 1 169 ? 6.544 6.659 -11.318 1.00 98.00 169 GLU A C 1
ATOM 1237 O O . GLU A 1 169 ? 7.589 6.974 -10.727 1.00 98.00 169 GLU A O 1
ATOM 1242 N N . ILE A 1 170 ? 6.518 5.694 -12.237 1.00 98.25 170 ILE A N 1
ATOM 1243 C CA . ILE A 1 170 ? 7.682 4.973 -12.739 1.00 98.25 170 ILE A CA 1
ATOM 1244 C C . ILE A 1 170 ? 8.221 5.717 -13.957 1.00 98.25 170 ILE A C 1
ATOM 1246 O O . ILE A 1 170 ? 7.514 5.959 -14.935 1.00 98.25 170 ILE A O 1
ATOM 1250 N N . VAL A 1 171 ? 9.505 6.053 -13.914 1.00 97.69 171 VAL A N 1
ATOM 1251 C CA . VAL A 1 171 ? 10.211 6.708 -15.016 1.00 97.69 171 VAL A CA 1
ATOM 1252 C C . VAL A 1 171 ? 11.271 5.779 -15.589 1.00 97.69 171 VAL A C 1
ATOM 1254 O O . VAL A 1 171 ? 11.937 5.056 -14.851 1.00 97.69 171 VAL A O 1
ATOM 1257 N N . CYS A 1 172 ? 11.437 5.808 -16.911 1.00 97.00 172 CYS A N 1
ATOM 1258 C CA . CYS A 1 172 ? 12.472 5.062 -17.618 1.00 97.00 172 CYS A CA 1
ATOM 1259 C C . CYS A 1 172 ? 13.456 6.027 -18.282 1.00 97.00 172 CYS A C 1
ATOM 1261 O O . CYS A 1 172 ? 13.044 7.009 -18.903 1.00 97.00 172 CYS A O 1
ATOM 1263 N N . LEU A 1 173 ? 14.750 5.733 -18.165 1.00 96.75 173 LEU A N 1
ATOM 1264 C CA . LEU A 1 173 ? 15.829 6.462 -18.819 1.00 96.75 173 LEU A CA 1
ATOM 1265 C C . LEU A 1 173 ? 16.734 5.494 -19.599 1.00 96.75 173 LEU A C 1
ATOM 1267 O O . LEU A 1 173 ? 17.305 4.592 -18.987 1.00 96.75 173 LEU A O 1
ATOM 1271 N N . PRO A 1 174 ? 16.921 5.696 -20.914 1.00 96.56 174 PRO A N 1
ATOM 1272 C CA . PRO A 1 174 ? 16.228 6.673 -21.755 1.00 96.56 174 PRO A CA 1
ATOM 1273 C C . PRO A 1 174 ? 14.713 6.413 -21.851 1.00 96.56 174 PRO A C 1
ATOM 1275 O O . PRO A 1 174 ? 14.239 5.294 -21.646 1.00 96.56 174 PRO A O 1
ATOM 1278 N N . ALA A 1 175 ? 13.952 7.474 -22.131 1.00 96.69 175 ALA A N 1
ATOM 1279 C CA . ALA A 1 175 ? 12.499 7.398 -22.262 1.00 96.69 175 ALA A CA 1
ATOM 1280 C C . ALA A 1 175 ? 12.084 6.624 -23.525 1.00 96.69 175 ALA A C 1
ATOM 1282 O O . ALA A 1 175 ? 12.852 6.509 -24.483 1.00 96.69 175 ALA A O 1
ATOM 1283 N N . ASN A 1 176 ? 10.844 6.134 -23.552 1.00 97.06 176 ASN A N 1
ATOM 1284 C CA . ASN A 1 176 ? 10.277 5.532 -24.758 1.00 97.06 176 ASN A CA 1
ATOM 1285 C C . ASN A 1 176 ? 10.336 6.517 -25.938 1.00 97.06 17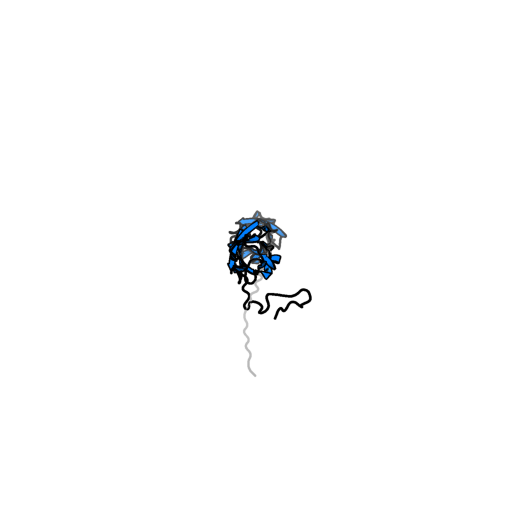6 ASN A C 1
ATOM 1287 O O . ASN A 1 176 ? 10.004 7.693 -25.783 1.00 97.06 176 ASN A O 1
ATOM 1291 N N . GLY A 1 177 ? 10.761 6.041 -27.107 1.00 96.69 177 GLY A N 1
ATOM 1292 C CA . GLY A 1 177 ? 10.955 6.869 -28.296 1.00 96.69 177 GLY A CA 1
ATOM 1293 C C . GLY A 1 177 ? 12.219 7.737 -28.284 1.00 96.69 177 GLY A C 1
ATOM 1294 O O . GLY A 1 177 ? 12.402 8.540 -29.195 1.00 96.69 177 GLY A O 1
ATOM 1295 N N . ALA A 1 178 ? 13.100 7.612 -27.288 1.00 97.38 178 ALA A N 1
ATOM 1296 C CA . ALA A 1 178 ? 14.391 8.295 -27.302 1.00 97.38 178 ALA A CA 1
ATOM 1297 C C . ALA A 1 178 ? 15.360 7.645 -28.299 1.00 97.38 178 ALA A C 1
ATOM 1299 O O . ALA A 1 178 ? 15.394 6.425 -28.437 1.00 97.38 178 ALA A O 1
ATOM 1300 N N . VAL A 1 179 ? 16.185 8.464 -28.950 1.00 96.88 179 VAL A N 1
ATOM 1301 C CA . VAL A 1 179 ? 17.254 8.003 -29.845 1.00 96.88 179 VAL A CA 1
ATOM 1302 C C . VAL A 1 179 ? 18.375 7.369 -29.021 1.00 96.88 179 VAL A C 1
ATOM 1304 O O . VAL A 1 179 ? 18.896 7.997 -28.097 1.00 96.88 179 VAL A O 1
ATOM 1307 N N . LEU A 1 180 ? 18.755 6.139 -29.361 1.00 95.62 180 LEU A N 1
ATOM 1308 C CA . LEU A 1 180 ? 19.761 5.373 -28.634 1.00 95.62 180 LEU A CA 1
ATOM 1309 C C . LEU A 1 180 ? 21.176 5.571 -29.191 1.00 95.62 180 LEU A C 1
ATOM 1311 O O . LEU A 1 180 ? 21.382 5.741 -30.396 1.00 95.62 180 LEU A O 1
ATOM 1315 N N . THR A 1 181 ? 22.164 5.497 -28.301 1.00 94.62 181 THR A N 1
ATOM 1316 C CA . THR A 1 181 ? 23.596 5.526 -28.625 1.00 94.62 181 THR A CA 1
ATOM 1317 C C . THR A 1 181 ? 24.252 4.214 -28.206 1.00 94.62 181 THR A C 1
ATOM 1319 O O . THR A 1 181 ? 23.729 3.481 -27.368 1.00 94.62 181 THR A O 1
ATOM 1322 N N . THR A 1 182 ? 25.419 3.914 -28.768 1.00 93.31 182 THR A N 1
ATOM 1323 C CA . THR A 1 182 ? 26.174 2.684 -28.473 1.00 93.31 182 THR A CA 1
ATOM 1324 C C . THR A 1 182 ? 26.833 2.654 -27.099 1.00 93.31 182 THR A C 1
ATOM 1326 O O . THR A 1 182 ? 27.332 1.613 -26.683 1.00 93.31 182 THR A O 1
ATOM 1329 N N . GLU A 1 183 ? 26.780 3.762 -26.360 1.00 94.19 183 GLU A N 1
ATOM 1330 C CA . GLU A 1 183 ? 27.187 3.826 -24.953 1.00 94.19 183 GLU A CA 1
ATOM 1331 C C . GLU A 1 183 ? 26.131 3.225 -24.011 1.00 94.19 183 GLU A C 1
ATOM 1333 O O . GLU A 1 183 ? 26.440 2.889 -22.867 1.00 94.19 183 GLU A O 1
ATOM 1338 N N . LEU A 1 184 ? 24.882 3.086 -24.470 1.00 95.38 184 LEU A N 1
ATOM 1339 C CA . LEU A 1 184 ? 23.798 2.552 -23.659 1.00 95.38 184 LEU A CA 1
ATOM 1340 C C . LEU A 1 184 ? 23.875 1.024 -23.562 1.00 95.38 184 LEU A C 1
ATOM 1342 O O . LEU A 1 184 ? 23.799 0.318 -24.566 1.00 95.38 184 LEU A O 1
ATOM 1346 N N . THR A 1 185 ? 23.941 0.519 -22.332 1.00 95.69 185 THR A N 1
ATOM 1347 C CA . THR A 1 185 ? 23.946 -0.922 -22.026 1.00 95.69 185 THR A CA 1
ATOM 1348 C C . THR A 1 185 ? 22.720 -1.380 -21.245 1.00 95.69 185 THR A C 1
ATOM 1350 O O . THR A 1 185 ? 22.414 -2.567 -21.210 1.00 95.69 185 THR A O 1
ATOM 1353 N N . SER A 1 186 ? 22.005 -0.456 -20.602 1.00 96.44 186 SER A N 1
ATOM 1354 C CA . SER A 1 186 ? 20.788 -0.764 -19.858 1.00 96.44 186 SER A CA 1
ATOM 1355 C C . SER A 1 186 ? 19.856 0.439 -19.779 1.00 96.44 186 SER A C 1
ATOM 1357 O O . SER A 1 186 ? 20.286 1.592 -19.784 1.00 96.44 186 SER A O 1
ATOM 1359 N N . LEU A 1 187 ? 18.564 0.149 -19.691 1.00 96.88 187 LEU A N 1
ATOM 1360 C CA . LEU A 1 187 ? 17.514 1.081 -19.318 1.00 96.88 187 LEU A CA 1
ATOM 1361 C C . LEU A 1 187 ? 17.455 1.168 -17.791 1.00 96.88 187 LEU A C 1
ATOM 1363 O O . LEU A 1 187 ? 17.484 0.144 -17.110 1.00 96.88 187 LEU A O 1
ATOM 1367 N N . SER A 1 188 ? 17.337 2.378 -17.256 1.00 97.75 188 SER A N 1
ATOM 1368 C CA . SER A 1 188 ? 17.164 2.642 -15.828 1.00 97.75 188 SER A CA 1
ATOM 1369 C C . SER A 1 188 ? 15.701 2.941 -15.532 1.00 97.75 188 SER A C 1
ATOM 1371 O O . SER A 1 188 ? 15.164 3.951 -15.988 1.00 97.75 188 SER A O 1
ATOM 1373 N N . LEU A 1 189 ? 15.055 2.054 -14.783 1.00 98.25 189 LEU A N 1
ATOM 1374 C CA . LEU A 1 189 ? 13.653 2.139 -14.390 1.00 98.25 189 LEU A CA 1
ATOM 1375 C C . LEU A 1 189 ? 13.596 2.531 -12.924 1.00 98.25 189 LEU A C 1
ATOM 1377 O O . LEU A 1 189 ? 14.134 1.819 -12.081 1.00 98.25 189 LEU A O 1
ATOM 1381 N N . LYS A 1 190 ? 12.953 3.650 -12.607 1.00 98.31 190 LYS A N 1
ATOM 1382 C CA . LYS A 1 190 ? 12.898 4.188 -11.250 1.00 98.31 190 LYS A CA 1
ATOM 1383 C C . LYS A 1 190 ? 11.460 4.422 -10.823 1.00 98.31 190 LYS A C 1
ATOM 1385 O O . LYS A 1 190 ? 10.754 5.197 -11.459 1.00 98.31 190 LYS A O 1
ATOM 1390 N N . HIS A 1 191 ? 11.067 3.827 -9.703 1.00 98.44 191 HIS A N 1
ATOM 1391 C CA . HIS A 1 191 ? 9.854 4.212 -8.994 1.00 98.44 191 HIS A CA 1
ATOM 1392 C C . HIS A 1 191 ? 10.170 5.443 -8.139 1.00 98.44 191 HIS A C 1
ATOM 1394 O O . HIS A 1 191 ? 10.950 5.378 -7.184 1.00 98.44 191 HIS A O 1
ATOM 1400 N N . THR A 1 192 ? 9.622 6.593 -8.527 1.00 97.62 192 THR A N 1
ATOM 1401 C CA . THR A 1 192 ? 10.007 7.895 -7.961 1.00 97.62 192 THR A CA 1
ATOM 1402 C C . THR A 1 192 ? 9.693 8.017 -6.464 1.00 97.62 192 THR A C 1
ATOM 1404 O O . THR A 1 192 ? 10.598 8.429 -5.732 1.00 97.62 192 THR A O 1
ATOM 1407 N N . PRO A 1 193 ? 8.509 7.597 -5.971 1.00 96.69 193 PRO A N 1
ATOM 1408 C CA . PRO A 1 193 ? 8.146 7.740 -4.557 1.00 96.69 193 PRO A CA 1
ATOM 1409 C C . PRO A 1 193 ? 9.028 6.937 -3.600 1.00 96.69 193 PRO A C 1
ATOM 1411 O O . PRO A 1 193 ? 9.421 7.443 -2.553 1.00 96.69 193 PRO A O 1
ATOM 1414 N N . SER A 1 194 ? 9.370 5.692 -3.955 1.00 96.62 194 SER A N 1
ATOM 1415 C CA . SER A 1 194 ? 10.220 4.837 -3.107 1.00 96.62 194 SER A CA 1
ATOM 1416 C C . SER A 1 194 ? 11.713 4.963 -3.413 1.00 96.62 194 SER A C 1
ATOM 1418 O O . SER A 1 194 ? 12.536 4.398 -2.696 1.00 96.62 194 SER A O 1
ATOM 1420 N N . ASN A 1 195 ? 12.077 5.696 -4.472 1.00 97.31 195 ASN A N 1
ATOM 1421 C CA . ASN A 1 195 ? 13.447 5.840 -4.965 1.00 97.31 195 ASN A CA 1
ATOM 1422 C C . ASN A 1 195 ? 14.132 4.493 -5.291 1.00 97.31 195 ASN A C 1
ATOM 1424 O O . ASN A 1 195 ? 15.359 4.393 -5.270 1.00 97.31 195 ASN A O 1
ATOM 1428 N N . ILE A 1 196 ? 13.345 3.461 -5.599 1.00 98.12 196 ILE A N 1
ATOM 1429 C CA . ILE A 1 196 ? 13.849 2.150 -6.013 1.00 98.12 196 ILE A CA 1
ATOM 1430 C C . ILE A 1 196 ? 14.133 2.193 -7.510 1.00 98.12 196 ILE A C 1
ATOM 1432 O O . ILE A 1 196 ? 13.311 2.684 -8.284 1.00 98.12 196 ILE A O 1
ATOM 1436 N N . THR A 1 197 ? 15.277 1.642 -7.906 1.00 98.06 197 THR A N 1
ATOM 1437 C CA . THR A 1 197 ? 15.697 1.545 -9.304 1.00 98.06 197 THR A CA 1
ATOM 1438 C C . THR A 1 197 ? 15.962 0.092 -9.673 1.00 98.06 197 THR A C 1
ATOM 1440 O O . THR A 1 197 ? 16.571 -0.643 -8.897 1.00 98.06 197 THR A O 1
ATOM 1443 N N . VAL A 1 198 ? 15.545 -0.304 -10.873 1.00 98.25 198 VAL A N 1
ATOM 1444 C CA . VAL A 1 198 ? 15.913 -1.566 -11.516 1.00 98.25 198 VAL A CA 1
ATOM 1445 C C . VAL A 1 198 ? 16.488 -1.274 -12.900 1.00 98.25 198 VAL A C 1
ATOM 1447 O O . VAL A 1 198 ? 16.108 -0.297 -13.545 1.00 98.25 198 VAL A O 1
ATOM 1450 N N . SER A 1 199 ? 17.420 -2.107 -13.349 1.00 97.75 199 SER A N 1
ATOM 1451 C CA . SER A 1 199 ? 18.007 -2.006 -14.683 1.00 97.75 199 SER A CA 1
ATOM 1452 C C . SER A 1 199 ? 17.479 -3.113 -15.584 1.00 97.75 199 SER A C 1
ATOM 1454 O O . SER A 1 199 ? 17.338 -4.255 -15.149 1.00 97.75 199 SER A O 1
ATOM 1456 N N . GLN A 1 200 ? 17.220 -2.769 -16.843 1.00 97.62 200 GLN A N 1
ATOM 1457 C CA . GLN A 1 200 ? 16.950 -3.726 -17.911 1.00 97.62 200 GLN A CA 1
ATOM 1458 C C . GLN A 1 200 ? 18.052 -3.620 -18.957 1.00 97.62 200 GLN A C 1
ATOM 1460 O O . GLN A 1 200 ? 18.188 -2.585 -19.602 1.00 97.62 200 GLN A O 1
ATOM 1465 N N . ASP A 1 201 ? 18.809 -4.691 -19.159 1.00 97.00 201 ASP A N 1
ATOM 1466 C CA . ASP A 1 201 ? 19.881 -4.715 -20.151 1.00 97.00 201 ASP A CA 1
ATOM 1467 C C . ASP A 1 201 ? 19.340 -4.591 -21.581 1.00 97.00 201 ASP A C 1
ATOM 1469 O O . ASP A 1 201 ? 18.296 -5.156 -21.928 1.00 97.00 201 ASP A O 1
ATOM 1473 N N . VAL A 1 202 ? 20.082 -3.859 -22.410 1.00 96.88 202 VAL A N 1
ATOM 1474 C CA . VAL A 1 202 ? 19.857 -3.703 -23.849 1.00 96.88 202 VAL A CA 1
ATOM 1475 C C . VAL A 1 202 ? 21.195 -3.730 -24.582 1.00 96.88 202 VAL A C 1
ATOM 1477 O O . VAL A 1 202 ? 22.249 -3.452 -24.013 1.00 96.88 202 VAL A O 1
ATOM 1480 N N . ILE A 1 203 ? 21.165 -4.057 -25.868 1.00 96.56 203 ILE A N 1
ATOM 1481 C CA . ILE A 1 203 ? 22.349 -4.075 -26.725 1.00 96.56 203 ILE A CA 1
ATOM 1482 C C . ILE A 1 203 ? 22.133 -3.063 -27.842 1.00 96.56 203 ILE A C 1
ATOM 1484 O O . ILE A 1 203 ? 21.190 -3.205 -28.616 1.00 96.56 203 ILE A O 1
ATOM 1488 N N . VAL A 1 204 ? 23.020 -2.076 -27.968 1.00 96.31 204 VAL A N 1
ATOM 1489 C CA . VAL A 1 204 ? 23.007 -1.122 -29.085 1.00 96.31 204 VAL A CA 1
ATOM 1490 C C . VAL A 1 204 ? 24.245 -1.347 -29.952 1.00 96.31 204 VAL A C 1
ATOM 1492 O O . VAL A 1 204 ? 25.377 -1.258 -29.479 1.00 96.31 204 VAL A O 1
ATOM 1495 N N . ARG A 1 205 ? 24.040 -1.682 -31.228 1.00 93.19 205 ARG A N 1
ATOM 1496 C CA . ARG A 1 205 ? 25.108 -2.025 -32.179 1.00 93.19 205 ARG A CA 1
ATOM 1497 C C . ARG A 1 205 ? 25.391 -0.873 -33.140 1.00 93.19 205 ARG A C 1
ATOM 1499 O O . ARG A 1 205 ? 24.469 -0.223 -33.626 1.00 93.19 205 ARG A O 1
ATOM 1506 N N . GLU A 1 206 ? 26.659 -0.678 -33.489 1.00 90.06 206 GLU A N 1
ATOM 1507 C CA . GLU A 1 206 ? 27.031 0.184 -34.618 1.00 90.06 206 GLU A CA 1
ATOM 1508 C C . GLU A 1 206 ? 26.673 -0.470 -35.960 1.00 90.06 206 GLU A C 1
ATOM 1510 O O . GLU A 1 206 ? 26.746 -1.695 -36.122 1.00 90.06 206 GLU A O 1
ATOM 1515 N N . LEU A 1 207 ? 26.351 0.353 -36.960 1.00 79.31 207 LEU A N 1
ATOM 1516 C CA . LEU A 1 207 ? 26.221 -0.108 -38.341 1.00 79.31 207 LEU A CA 1
ATOM 1517 C C . LEU A 1 207 ? 27.611 -0.410 -38.910 1.00 79.31 207 LEU A C 1
ATOM 1519 O O . LEU A 1 207 ? 28.457 0.471 -39.026 1.00 79.31 207 LEU A O 1
ATOM 1523 N N . SER A 1 208 ? 27.854 -1.667 -39.281 1.00 71.62 208 SER A N 1
ATOM 1524 C CA . SER A 1 208 ? 29.197 -2.118 -39.670 1.00 71.62 208 SER A CA 1
ATOM 1525 C C . SER A 1 208 ? 29.598 -1.730 -41.102 1.00 71.62 208 SER A C 1
ATOM 1527 O O . SER A 1 208 ? 30.790 -1.673 -41.390 1.00 71.62 208 SER A O 1
ATOM 1529 N N . ALA A 1 209 ? 28.639 -1.473 -42.003 1.00 66.25 209 ALA A N 1
ATOM 1530 C CA . ALA A 1 209 ? 28.887 -0.957 -43.354 1.00 66.25 209 ALA A CA 1
ATOM 1531 C C . ALA A 1 209 ? 27.587 -0.514 -44.052 1.00 66.25 209 ALA A C 1
ATOM 1533 O O . ALA A 1 209 ? 26.547 -1.158 -43.911 1.00 66.25 209 ALA A O 1
ATOM 1534 N N . ILE A 1 210 ? 27.675 0.523 -44.890 1.00 66.00 210 ILE A N 1
ATOM 1535 C CA . ILE A 1 210 ? 26.710 0.777 -45.969 1.00 66.00 210 ILE A CA 1
ATOM 1536 C C . ILE A 1 210 ? 27.230 0.053 -47.214 1.00 66.00 210 ILE A C 1
ATOM 1538 O O . ILE A 1 210 ? 28.374 0.258 -47.613 1.00 66.00 210 ILE A O 1
ATOM 1542 N N . SER A 1 211 ? 26.401 -0.792 -47.831 1.00 65.31 211 SER A N 1
ATOM 1543 C CA . SER A 1 211 ? 26.715 -1.410 -49.125 1.00 65.31 211 SER A CA 1
ATOM 1544 C C . SER A 1 211 ? 25.820 -0.824 -50.214 1.00 65.31 211 SER A C 1
ATOM 1546 O O . SER A 1 211 ? 24.596 -0.804 -50.086 1.00 65.31 211 SER A O 1
ATOM 1548 N N . ILE A 1 212 ? 26.430 -0.340 -51.296 1.00 67.31 212 ILE A N 1
ATOM 1549 C CA . ILE A 1 212 ? 25.713 -0.026 -52.533 1.00 67.31 212 ILE A CA 1
ATOM 1550 C C . ILE A 1 212 ? 25.521 -1.334 -53.307 1.00 67.31 212 ILE A C 1
ATOM 1552 O O . ILE A 1 212 ? 26.489 -2.017 -53.631 1.00 67.31 212 ILE A O 1
ATOM 1556 N N . LYS A 1 213 ? 24.264 -1.727 -53.562 1.00 65.19 213 LYS A N 1
ATOM 1557 C CA . LYS A 1 213 ? 23.948 -2.971 -54.298 1.00 65.19 213 LYS A CA 1
ATOM 1558 C C . LYS A 1 213 ? 24.436 -2.943 -55.746 1.00 65.19 213 LYS A C 1
ATOM 1560 O O . LYS A 1 213 ? 24.690 -3.997 -56.317 1.00 65.19 213 LYS A O 1
ATOM 1565 N N . SER A 1 214 ? 24.556 -1.750 -56.317 1.00 62.09 214 SER A N 1
ATOM 1566 C CA . SER A 1 214 ? 25.153 -1.513 -57.622 1.00 62.09 214 SER A CA 1
ATOM 1567 C C . SER A 1 214 ? 26.020 -0.271 -57.525 1.00 62.09 214 SER A C 1
ATOM 1569 O O . SER A 1 214 ? 25.594 0.743 -56.970 1.00 62.09 214 SER A O 1
ATOM 1571 N N . VAL A 1 215 ? 27.241 -0.359 -58.042 1.00 67.81 215 VAL A N 1
ATOM 1572 C CA . VAL A 1 215 ? 28.045 0.835 -58.308 1.00 67.81 215 VAL A CA 1
ATOM 1573 C C . VAL A 1 215 ? 27.389 1.551 -59.496 1.00 67.81 215 VAL A C 1
ATOM 1575 O O . VAL A 1 215 ? 26.995 0.854 -60.439 1.00 67.81 215 VAL A O 1
ATOM 1578 N N . PRO A 1 216 ? 27.228 2.888 -59.471 1.00 68.75 216 PRO A N 1
ATOM 1579 C CA . PRO A 1 216 ? 26.751 3.631 -60.632 1.00 68.75 216 PRO A CA 1
ATOM 1580 C C . PRO A 1 216 ? 27.599 3.288 -61.856 1.00 68.75 216 PRO A C 1
ATOM 1582 O O . PRO A 1 216 ? 28.825 3.201 -61.765 1.00 68.75 216 PRO A O 1
ATOM 1585 N N . VAL A 1 217 ? 26.949 3.068 -62.997 1.00 71.81 217 VAL A N 1
ATOM 1586 C CA . VAL A 1 217 ? 27.642 2.664 -64.230 1.00 71.81 217 VAL A CA 1
ATOM 1587 C C . VAL A 1 217 ? 28.528 3.799 -64.761 1.00 71.81 217 VAL A C 1
ATOM 1589 O O . VAL A 1 217 ? 29.569 3.536 -65.362 1.00 71.81 217 VAL A O 1
ATOM 1592 N N . LEU A 1 218 ? 28.146 5.054 -64.502 1.00 74.56 218 LEU A N 1
ATOM 1593 C CA . LEU A 1 218 ? 28.886 6.246 -64.900 1.00 74.56 218 LEU A CA 1
ATOM 1594 C C . LEU A 1 218 ? 29.559 6.896 -63.682 1.00 74.56 218 LEU A C 1
ATOM 1596 O O . LEU A 1 218 ? 28.895 7.408 -62.781 1.00 74.56 218 LEU A O 1
ATOM 1600 N N . LEU A 1 219 ? 30.892 6.855 -63.664 1.00 69.06 219 LEU A N 1
ATOM 1601 C CA . LEU A 1 219 ? 31.732 7.404 -62.589 1.00 69.06 219 LEU A CA 1
ATOM 1602 C C . LEU A 1 219 ? 32.375 8.746 -62.964 1.00 69.06 219 LEU A C 1
ATOM 1604 O O . LEU A 1 219 ? 32.738 9.517 -62.078 1.00 69.06 219 LEU A O 1
ATOM 1608 N N . ASP A 1 220 ? 32.479 9.030 -64.261 1.00 79.81 220 ASP A N 1
ATOM 1609 C CA . ASP A 1 220 ? 33.090 10.242 -64.791 1.00 79.81 220 ASP A CA 1
ATOM 1610 C C . ASP A 1 220 ? 32.012 11.141 -65.393 1.00 79.81 220 ASP A C 1
ATOM 1612 O O . ASP A 1 220 ? 31.286 10.725 -66.295 1.00 79.81 220 ASP A O 1
ATOM 1616 N N . TYR A 1 221 ? 31.933 12.378 -64.898 1.00 77.25 221 TYR A N 1
ATOM 1617 C CA . TYR A 1 221 ? 31.009 13.397 -65.391 1.00 77.25 221 TYR A CA 1
ATOM 1618 C C . TYR A 1 221 ? 31.779 14.588 -65.940 1.00 77.25 221 TYR A C 1
ATOM 1620 O O . TYR A 1 221 ? 32.692 15.122 -65.298 1.00 77.25 221 TYR A O 1
ATOM 1628 N N . TYR A 1 222 ? 31.366 15.062 -67.109 1.00 81.31 222 TYR A N 1
ATOM 1629 C CA . TYR A 1 222 ? 31.853 16.322 -67.642 1.00 81.31 222 TYR A CA 1
ATOM 1630 C C . TYR A 1 222 ? 31.126 17.501 -66.996 1.00 81.31 222 TYR A C 1
ATOM 1632 O O . TYR A 1 222 ? 29.963 17.437 -66.594 1.00 81.31 222 TYR A O 1
ATOM 1640 N N . LYS A 1 223 ? 31.823 18.636 -66.915 1.00 66.25 223 LYS A N 1
ATOM 1641 C CA . LYS A 1 223 ? 31.253 19.885 -66.410 1.00 66.25 223 LYS A CA 1
ATOM 1642 C C . LYS A 1 223 ? 30.110 20.324 -67.334 1.00 66.25 223 LYS A C 1
ATOM 1644 O O . LYS A 1 223 ? 30.416 20.888 -68.374 1.00 66.25 223 LYS A O 1
ATOM 1649 N N . THR A 1 224 ? 28.868 20.066 -66.892 1.00 73.69 224 THR A N 1
ATOM 1650 C CA . THR A 1 224 ? 27.514 20.371 -67.435 1.00 73.69 224 THR A CA 1
ATOM 1651 C C . THR A 1 224 ? 26.597 19.142 -67.519 1.00 73.69 224 THR A C 1
ATOM 1653 O O . THR A 1 224 ? 25.424 19.301 -67.849 1.00 73.69 224 THR A O 1
ATOM 1656 N N . GLU A 1 225 ? 27.086 17.936 -67.226 1.00 81.00 225 GLU A N 1
ATOM 1657 C CA . GLU A 1 225 ? 26.246 16.733 -67.193 1.00 81.00 225 GLU A CA 1
ATOM 1658 C C . GLU A 1 225 ? 25.416 16.644 -65.908 1.00 81.00 225 GLU A C 1
ATOM 1660 O O . GLU A 1 225 ? 25.830 17.092 -64.835 1.00 81.00 225 GLU A O 1
ATOM 1665 N N . VAL A 1 226 ? 24.214 16.080 -66.035 1.00 76.75 226 VAL A N 1
ATOM 1666 C CA . VAL A 1 226 ? 23.334 15.799 -64.899 1.00 76.75 226 VAL A CA 1
ATOM 1667 C C . VAL A 1 226 ? 23.812 14.507 -64.249 1.00 76.75 226 VAL A C 1
ATOM 1669 O O . VAL A 1 226 ? 24.022 13.518 -64.945 1.00 76.75 226 VAL A O 1
ATOM 1672 N N . LEU A 1 227 ? 23.979 14.529 -62.925 1.00 75.81 227 LEU A N 1
ATOM 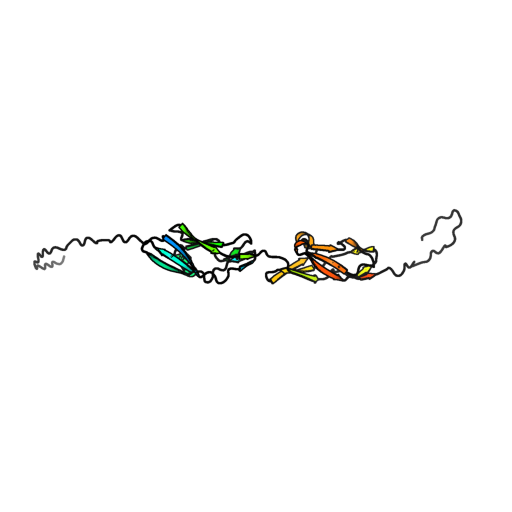1673 C CA . LEU A 1 227 ? 24.340 13.350 -62.142 1.00 75.81 227 LEU A CA 1
ATOM 1674 C C . LEU A 1 227 ? 23.296 12.246 -62.358 1.00 75.81 227 LEU A C 1
ATOM 1676 O O . LEU A 1 227 ? 22.124 12.439 -62.026 1.00 75.81 227 LEU A O 1
ATOM 1680 N N . ASP A 1 228 ? 23.728 11.111 -62.900 1.00 70.00 228 ASP A N 1
ATOM 1681 C CA . ASP A 1 228 ? 22.884 9.937 -63.075 1.00 70.00 228 ASP A CA 1
ATOM 1682 C C . ASP A 1 228 ? 22.929 9.094 -61.795 1.00 70.00 228 ASP A C 1
ATOM 1684 O O . ASP A 1 228 ? 23.977 8.593 -61.383 1.00 70.00 228 ASP A O 1
ATOM 1688 N N . LEU A 1 229 ? 21.780 9.013 -61.122 1.00 65.44 229 LEU A N 1
ATOM 1689 C CA . LEU A 1 229 ? 21.584 8.264 -59.878 1.00 65.44 229 LEU A CA 1
ATOM 1690 C C . LEU A 1 229 ? 20.816 6.948 -60.108 1.00 65.44 229 LEU A C 1
ATOM 1692 O O . LEU A 1 229 ? 20.353 6.357 -59.128 1.00 65.44 229 LEU A O 1
ATOM 1696 N N . THR A 1 230 ? 20.611 6.543 -61.370 1.00 63.06 230 THR A N 1
ATOM 1697 C CA . THR A 1 230 ? 19.886 5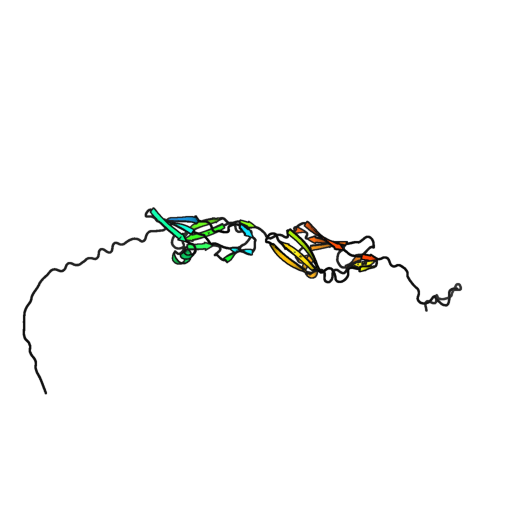.311 -61.729 1.00 63.06 230 THR A CA 1
ATOM 1698 C C . THR A 1 230 ? 20.726 4.040 -61.640 1.00 63.06 230 THR A C 1
ATOM 1700 O O . THR A 1 230 ? 21.976 4.109 -61.702 1.00 63.06 230 THR A O 1
#

Foldseek 3Di:
DDDDDDDDDDDDDDDDDDDPPPPPPPPPPPWAFPAKAWPWFAPAQEAEAQDFAARHGTKMWTATPVRDIDIDDPVCCVVQQKAWVVHGRDGDHQVDFWIWIANVVRRHIDTRGGGYHYKDFPDKDWPWAAPAQEEEAQDFAARHRTKMWTAIPVRDIDIDGPVCCVVQQKQKVVHGRDGDHQVDQWIWIARVVVRDIDTDGGGYHYDPDDDDPDDPPDPDDDDPDDDDPD

pLDDT: mean 87.62, std 18.82, range [32.31, 98.75]

Solvent-accessible surface area (backbone atoms only — not comparable to full-atom values): 13920 Å² total; per-residue (Å²): 134,90,82,92,86,87,88,88,86,79,90,79,92,75,92,68,92,73,75,82,78,74,75,76,73,74,81,71,74,76,81,46,67,69,42,45,42,80,69,35,71,36,83,55,47,76,46,41,41,69,36,60,40,56,53,58,69,24,24,33,34,37,33,33,72,85,69,51,74,48,80,43,48,60,91,45,22,72,84,69,43,36,48,54,45,69,45,77,62,37,68,36,52,47,87,48,52,55,35,40,36,31,35,61,90,64,68,35,55,37,73,49,71,37,44,33,37,76,75,45,68,73,43,66,43,82,69,34,70,36,79,55,48,73,45,46,50,67,36,62,39,54,50,58,70,24,26,35,35,36,30,32,73,83,73,52,72,49,79,45,48,55,90,48,25,70,86,64,47,38,47,52,42,75,42,75,65,34,70,37,50,61,86,48,53,52,38,43,37,31,36,60,91,67,68,46,71,41,75,46,73,35,46,34,37,76,85,89,74,90,79,73,94,63,77,59,90,70,86,80,76,60,99,86,64,78,87,74,87,114

Secondary structure (DSSP, 8-state):
----------------------------PPPPEEEEEEEE--S--EEETTPBP--TT-EEEEEETTS-EEEEEGGGTTTTTEEEESPTTPBP-TT--EEEEEETTT--EEEEE-EEEPP-EEEEEEEE--S--EEETTPBP--TT-EEEEEETTS-EEEEEGGGTTTTTEEEESPTTPBP-TT--EEEEEETTTTEEEEEE-EEEPP-----SS--S-----TTPPP---

Mean predicted aligned error: 11.56 Å

Radius of gyration: 43.24 Å; Cα contacts (8 Å, |Δi|>4): 417; chains: 1; bounding box: 125×58×123 Å